Protein AF-A0A9P8MM36-F1 (afdb_monomer)

Organism: NCBI:txid111463

Foldseek 3Di:
DDDDDDDPPDDDDDDDFDAAQLVPPPCLVVDDLDAFFFDPVLVVVCVVCQVVCVPPQQKFKKKKFFRQQLQLQPDWDPDWDKDDDDPVCCVVDDPPDIDTGTTGGHNNRCSQVSSNVRVLCLCCPQLVWDADPVGNQWIWHPDDSQQTKIWGDGRRMIIIMTHPNVVVSCVVSCVVRTDIDMDTPPDVVVPD

pLDDT: mean 84.9, std 15.47, range [30.61, 98.0]

Secondary structure (DSSP, 8-state):
-------TTSPPP-----B--GGG-SGGGGS--------HHHHHHHHHHHHHHHTTS-EEEEEEEETTTGGG-SSPPSS-EEEEPPGGGGGGS-TT-EEEE-S--BT-TTHHHHHHHHHHHHHHHHS-EEE-SS-TTEEEESS-GGG-EEEEEETTEEEEEEEHHHHHHHHHHHHTT--EEEEESS-GGG--

Mean predicted aligned error: 8.12 Å

InterPro domains:
  IPR013103 Reverse transcriptase, RNA-dependent DNA polymerase [PF07727] (14-165)

Nearest PDB structures (foldseek):
  5xn1-assembly2_C  TM=6.175E-01  e=2.964E-02  Human immunodeficiency virus 1
  7k5b-assembly1_F  TM=3.418E-01  e=1.812E-01  Tetrahymena thermophila
  7kek-assembly1_F  TM=3.263E-01  e=2.044E-01  Tetrahymena thermophila
  3c6m-assembly1_A  TM=4.012E-01  e=3.702E+00  Homo sapiens

Solvent-accessible surface area (backbone atoms only — not comparable to full-atom values): 11307 Å² total; per-residue (Å²): 139,86,82,88,86,92,65,92,93,58,83,84,78,86,87,80,77,79,65,48,76,41,83,81,49,73,69,55,82,81,48,76,48,81,42,82,52,46,48,72,67,59,54,48,48,54,63,67,48,41,65,70,44,44,67,85,64,63,34,50,48,34,39,36,45,38,59,65,44,33,66,64,26,81,52,66,56,94,59,92,42,74,44,74,61,56,80,93,48,50,87,80,49,68,89,89,56,69,44,75,55,58,54,27,39,48,51,43,57,48,18,48,39,43,25,48,54,40,56,51,48,46,42,38,68,73,63,44,30,44,65,42,95,88,37,89,28,34,32,37,40,74,55,63,82,72,46,27,36,40,38,37,37,40,85,48,37,34,45,36,42,24,16,61,57,27,53,51,50,48,53,55,60,28,75,77,77,56,61,66,47,83,45,66,74,72,48,80,82,73,78,118

Structure (mmCIF, N/CA/C/O backbone):
data_AF-A0A9P8MM36-F1
#
_entry.id   AF-A0A9P8MM36-F1
#
loop_
_atom_site.group_PDB
_atom_site.id
_atom_site.type_symbol
_atom_site.label_atom_id
_atom_site.label_alt_id
_atom_site.label_comp_id
_atom_site.label_asym_id
_atom_site.label_entity_id
_atom_site.label_seq_id
_atom_site.pdbx_PDB_ins_code
_atom_site.Cartn_x
_atom_site.Cartn_y
_atom_site.Cartn_z
_atom_site.occupancy
_atom_site.B_iso_or_equiv
_atom_site.auth_seq_id
_atom_site.auth_comp_id
_atom_site.auth_asym_id
_atom_site.auth_atom_id
_atom_site.pdbx_PDB_model_num
ATOM 1 N N . MET A 1 1 ? 12.842 21.217 -10.399 1.00 33.31 1 MET A N 1
ATOM 2 C CA . MET A 1 1 ? 13.704 21.222 -9.200 1.00 33.31 1 MET A CA 1
ATOM 3 C C . MET A 1 1 ? 12.884 21.804 -8.060 1.00 33.31 1 MET A C 1
ATOM 5 O O . MET A 1 1 ? 12.741 23.014 -7.994 1.00 33.31 1 MET A O 1
ATOM 9 N N . VAL A 1 2 ? 12.246 20.958 -7.252 1.00 30.61 2 VAL A N 1
ATOM 10 C CA . VAL A 1 2 ? 11.501 21.409 -6.067 1.00 30.61 2 VAL A CA 1
ATOM 11 C C . VAL A 1 2 ? 12.409 21.154 -4.875 1.00 30.61 2 VAL A C 1
ATOM 13 O O . VAL A 1 2 ? 12.759 20.008 -4.605 1.00 30.61 2 VAL A O 1
ATOM 16 N N . ARG A 1 3 ? 12.869 22.232 -4.240 1.00 39.72 3 ARG A N 1
ATOM 17 C CA . ARG A 1 3 ? 13.530 22.175 -2.939 1.00 39.72 3 ARG A CA 1
ATOM 18 C C . ARG A 1 3 ? 12.456 22.399 -1.879 1.00 39.72 3 ARG A C 1
ATOM 20 O O . ARG A 1 3 ? 11.658 23.314 -2.029 1.00 39.72 3 ARG A O 1
ATOM 27 N N . GLU A 1 4 ? 12.534 21.579 -0.835 1.00 61.31 4 GLU A N 1
ATOM 28 C CA . GLU A 1 4 ? 11.807 21.635 0.445 1.00 61.31 4 GLU A CA 1
ATOM 29 C C . GLU A 1 4 ? 10.478 20.873 0.544 1.00 61.31 4 GLU A C 1
ATOM 31 O O . GLU A 1 4 ? 9.632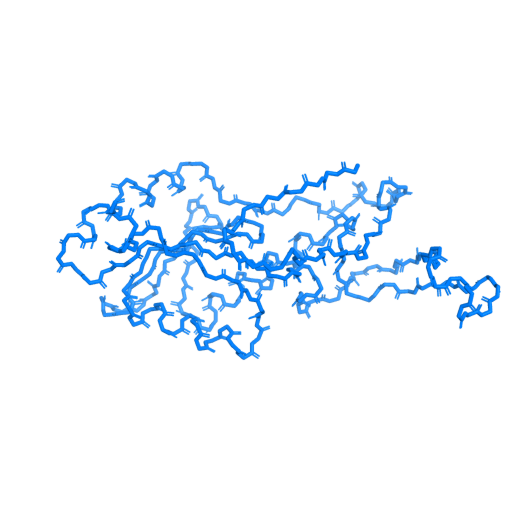 20.968 -0.338 1.00 61.31 4 GLU A O 1
ATOM 36 N N . VAL A 1 5 ? 10.307 20.141 1.665 1.00 40.69 5 VAL A N 1
ATOM 37 C C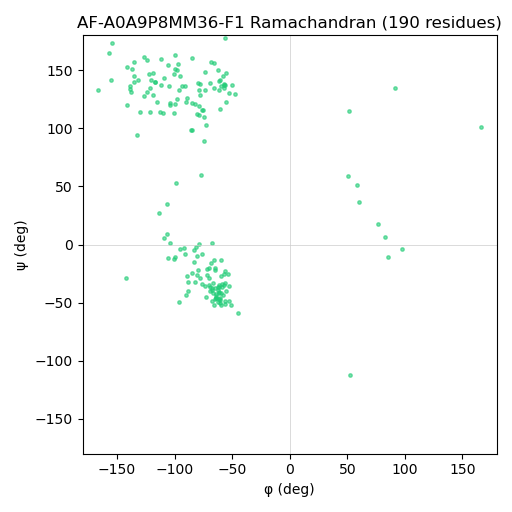A . VAL A 1 5 ? 9.259 20.381 2.687 1.00 40.69 5 VAL A CA 1
ATOM 38 C C . VAL A 1 5 ? 9.521 19.590 4.001 1.00 40.69 5 VAL A C 1
ATOM 40 O O . VAL A 1 5 ? 9.755 18.388 3.984 1.00 40.69 5 VAL A O 1
ATOM 43 N N . LYS A 1 6 ? 9.390 20.341 5.114 1.00 37.09 6 LYS A N 1
ATOM 44 C CA . LYS A 1 6 ? 9.040 20.081 6.541 1.00 37.09 6 LYS A CA 1
ATOM 45 C C . LYS A 1 6 ? 9.731 19.011 7.416 1.00 37.09 6 LYS A C 1
ATOM 47 O O . LYS A 1 6 ? 9.432 17.825 7.351 1.00 37.09 6 LYS A O 1
ATOM 52 N N . GLY A 1 7 ? 10.410 19.558 8.432 1.00 40.84 7 GLY A N 1
ATOM 53 C CA . GLY A 1 7 ? 10.718 19.014 9.761 1.00 40.84 7 GLY A CA 1
ATOM 54 C C . GLY A 1 7 ? 11.799 19.899 10.392 1.00 40.84 7 GLY A C 1
ATOM 55 O O . GLY A 1 7 ? 12.944 19.831 9.960 1.00 40.84 7 GLY A O 1
ATOM 56 N N . LYS A 1 8 ? 11.443 20.817 11.306 1.00 52.81 8 LYS A N 1
ATOM 57 C CA . LYS A 1 8 ? 12.415 21.730 11.945 1.00 52.81 8 LYS A CA 1
ATOM 58 C C . LYS A 1 8 ? 13.524 20.903 12.637 1.00 52.81 8 LYS A C 1
ATOM 60 O O . LYS A 1 8 ? 13.216 19.916 13.294 1.00 52.81 8 LYS A O 1
ATOM 65 N N . ASP A 1 9 ? 14.780 21.310 12.435 1.00 52.09 9 ASP A N 1
ATOM 66 C CA . ASP A 1 9 ? 16.033 20.835 13.066 1.00 52.09 9 ASP A CA 1
ATOM 67 C C . ASP A 1 9 ? 16.689 19.503 12.653 1.00 52.09 9 ASP A C 1
ATOM 69 O O . ASP A 1 9 ? 17.615 19.044 13.322 1.00 52.09 9 ASP A O 1
ATOM 73 N N . THR A 1 10 ? 16.363 18.915 11.500 1.00 56.06 10 THR A N 1
ATOM 74 C CA . THR A 1 10 ? 17.180 17.811 10.945 1.00 56.06 10 THR A CA 1
ATOM 75 C C . THR A 1 10 ? 17.809 18.178 9.606 1.00 56.06 10 THR A C 1
ATOM 77 O O . THR A 1 10 ? 17.195 18.846 8.774 1.00 56.06 10 THR A O 1
ATOM 80 N N . LYS A 1 11 ? 19.075 17.768 9.403 1.00 54.19 11 LYS A N 1
ATOM 81 C CA . LYS A 1 11 ? 19.771 17.901 8.112 1.00 54.19 11 LYS A CA 1
ATOM 82 C C . LYS A 1 11 ? 18.841 17.389 7.000 1.00 54.19 11 LYS A C 1
ATOM 84 O O . LYS A 1 11 ? 18.339 16.272 7.137 1.00 54.19 11 LYS A O 1
ATOM 89 N N . PRO A 1 12 ? 18.624 18.157 5.917 1.00 48.84 12 PRO A N 1
ATOM 90 C CA . PRO A 1 12 ? 17.738 17.744 4.837 1.00 48.84 12 PRO A CA 1
ATOM 91 C C . PRO A 1 12 ? 18.172 16.385 4.285 1.00 48.84 12 PRO A C 1
ATOM 93 O O . PRO A 1 12 ? 19.314 16.223 3.854 1.00 48.84 12 PRO A O 1
ATOM 96 N N . TYR A 1 13 ? 17.268 15.408 4.307 1.00 59.41 13 TYR A N 1
ATOM 97 C CA . TYR A 1 13 ? 17.489 14.120 3.663 1.00 59.41 13 TYR A CA 1
ATOM 98 C C . TYR A 1 13 ? 17.153 14.241 2.174 1.00 59.41 13 TYR A C 1
ATOM 100 O O . TYR A 1 13 ? 16.029 14.588 1.804 1.00 59.41 13 TYR A O 1
ATOM 108 N N . GLU A 1 14 ? 18.125 13.969 1.306 1.00 66.62 14 GLU A N 1
ATOM 109 C CA . GLU A 1 14 ? 17.912 13.964 -0.138 1.00 66.62 14 GLU A CA 1
ATOM 110 C C . GLU A 1 14 ? 17.129 12.707 -0.546 1.00 66.62 14 GLU A C 1
ATOM 112 O O . GLU A 1 14 ? 17.632 11.585 -0.496 1.00 66.62 14 GLU A O 1
ATOM 117 N N . LYS A 1 15 ? 15.866 12.892 -0.945 1.00 68.56 15 LYS A N 1
ATOM 118 C CA . LYS A 1 15 ? 15.011 11.810 -1.446 1.00 68.56 15 LYS A CA 1
ATOM 119 C C . LYS A 1 15 ? 15.264 11.634 -2.943 1.00 68.56 15 LYS A C 1
ATOM 121 O O . LYS A 1 15 ? 14.699 12.358 -3.758 1.00 68.56 15 LYS A O 1
ATOM 126 N N . SER A 1 16 ? 16.088 10.657 -3.307 1.00 77.69 16 SER A N 1
ATOM 127 C CA . SER A 1 16 ? 16.259 10.218 -4.695 1.00 77.69 16 SER A CA 1
ATOM 128 C C . SER A 1 16 ? 15.456 8.940 -4.959 1.00 77.69 16 SER A C 1
ATOM 130 O O . SER A 1 16 ? 15.233 8.113 -4.072 1.00 77.69 16 SER A O 1
ATOM 132 N N . ARG A 1 17 ? 14.941 8.799 -6.183 1.00 83.50 17 ARG A N 1
ATOM 133 C CA . ARG A 1 17 ? 14.210 7.611 -6.644 1.00 83.50 17 ARG A CA 1
ATOM 134 C C . ARG A 1 17 ? 14.658 7.303 -8.068 1.00 83.50 17 ARG A C 1
ATOM 136 O O . ARG A 1 17 ? 14.736 8.214 -8.887 1.00 83.50 17 ARG A O 1
ATOM 143 N N . LEU A 1 18 ? 14.901 6.028 -8.373 1.00 87.44 18 LEU A N 1
ATOM 144 C CA . LEU A 1 18 ? 15.021 5.582 -9.759 1.00 87.44 18 LEU A CA 1
ATOM 145 C C . LEU A 1 18 ? 13.612 5.521 -10.361 1.00 87.44 18 LEU A C 1
ATOM 147 O O . LEU A 1 18 ? 12.769 4.751 -9.895 1.00 87.44 18 LEU A O 1
ATOM 151 N N . VAL A 1 19 ? 13.355 6.362 -11.362 1.00 90.44 19 VAL A N 1
ATOM 152 C CA . VAL A 1 19 ? 12.051 6.483 -12.023 1.00 90.44 19 VAL A CA 1
ATOM 153 C C . VAL A 1 19 ? 12.191 6.046 -13.475 1.00 90.44 19 VAL A C 1
ATOM 155 O O . VAL A 1 19 ? 12.989 6.605 -14.225 1.00 90.44 19 VAL A O 1
ATOM 158 N N . VAL A 1 20 ? 11.406 5.052 -13.873 1.00 91.06 20 VAL A N 1
ATOM 159 C CA . VAL A 1 20 ? 11.340 4.578 -15.256 1.00 91.06 20 VAL A CA 1
ATOM 160 C C . VAL A 1 20 ? 10.495 5.549 -16.076 1.00 91.06 20 VAL A C 1
ATOM 162 O O . VAL A 1 20 ? 9.437 5.996 -15.637 1.00 91.06 20 VAL A O 1
ATOM 165 N N . GLN A 1 21 ? 10.929 5.864 -17.295 1.00 88.00 21 GLN A N 1
ATOM 166 C CA . GLN A 1 21 ? 10.196 6.746 -18.208 1.00 88.00 21 GLN A CA 1
ATOM 167 C C . GLN A 1 21 ? 9.005 6.034 -18.880 1.00 88.00 21 GLN A C 1
ATOM 169 O O . GLN A 1 21 ? 8.914 5.962 -20.103 1.00 88.00 21 GLN A O 1
ATOM 174 N N . GLY A 1 22 ? 8.041 5.537 -18.097 1.00 84.50 22 GLY A N 1
ATOM 175 C CA . GLY A 1 22 ? 6.875 4.802 -18.615 1.00 84.50 22 GLY A CA 1
ATOM 176 C C . GLY A 1 22 ? 5.890 5.638 -19.446 1.00 84.50 22 GLY A C 1
ATOM 177 O O . GLY A 1 22 ? 4.887 5.125 -19.936 1.00 84.50 22 GLY A O 1
ATOM 178 N N . HIS A 1 23 ? 6.145 6.933 -19.669 1.00 82.25 23 HIS A N 1
ATOM 179 C CA . HIS A 1 23 ? 5.381 7.690 -20.661 1.00 82.25 23 HIS A CA 1
ATOM 180 C C . HIS A 1 23 ? 5.563 7.116 -22.078 1.00 82.25 23 HIS A C 1
ATOM 182 O O . HIS A 1 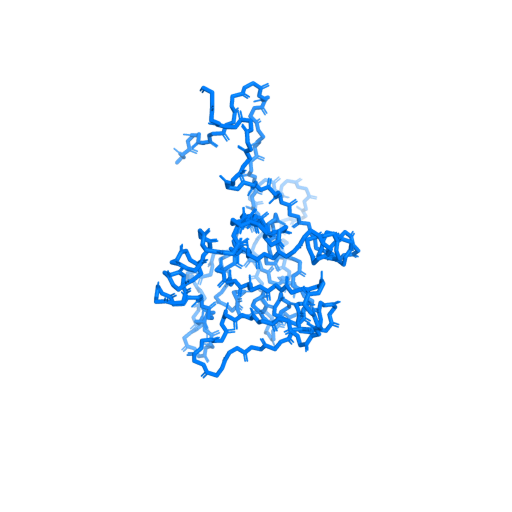23 ? 4.572 7.013 -22.797 1.00 82.25 23 HIS A O 1
ATOM 188 N N . GLY A 1 24 ? 6.778 6.688 -22.438 1.00 82.88 24 GLY A N 1
ATOM 189 C CA . GLY A 1 24 ? 7.092 6.118 -23.756 1.00 82.88 24 GLY A CA 1
ATOM 190 C C . GLY A 1 24 ? 6.675 4.657 -23.938 1.00 82.88 24 GLY A C 1
ATOM 191 O O . GLY A 1 24 ? 6.916 4.072 -24.986 1.00 82.88 24 GLY A O 1
ATOM 192 N N . ASP A 1 25 ? 6.069 4.058 -22.919 1.00 85.62 25 ASP A N 1
ATOM 193 C CA . ASP A 1 25 ? 5.581 2.692 -22.974 1.00 85.62 25 ASP A CA 1
ATOM 194 C C . ASP A 1 25 ? 4.220 2.631 -23.680 1.00 85.62 25 ASP A C 1
ATOM 196 O O . ASP A 1 25 ? 3.217 3.141 -23.173 1.00 85.62 25 ASP A O 1
ATOM 200 N N . PHE A 1 26 ? 4.197 2.022 -24.864 1.00 83.19 26 PHE A N 1
ATOM 201 C CA . PHE A 1 26 ? 2.993 1.877 -25.684 1.00 83.19 26 PHE A CA 1
ATOM 202 C C . PHE A 1 26 ? 2.067 0.757 -25.184 1.00 83.19 26 PHE A C 1
ATOM 204 O O . PHE A 1 26 ? 0.844 0.858 -25.320 1.00 83.19 26 PHE A O 1
ATOM 211 N N . GLU A 1 27 ? 2.624 -0.280 -24.551 1.00 82.69 27 GLU A N 1
ATOM 212 C CA . GLU A 1 27 ? 1.871 -1.457 -24.096 1.00 82.69 27 GLU A CA 1
ATOM 213 C C . GLU A 1 27 ? 0.979 -1.147 -22.888 1.00 82.69 27 GLU A C 1
ATOM 215 O O . GLU A 1 27 ? -0.030 -1.823 -22.673 1.00 82.69 27 GLU A O 1
ATOM 220 N N . LYS A 1 28 ? 1.274 -0.072 -22.142 1.00 81.88 28 LYS A N 1
ATOM 221 C CA . LYS A 1 28 ? 0.492 0.352 -20.966 1.00 81.88 28 LYS A CA 1
ATOM 222 C C . LYS A 1 28 ? -0.995 0.587 -21.238 1.00 81.88 28 LYS A C 1
ATOM 224 O O . LYS A 1 28 ? -1.792 0.552 -20.308 1.00 81.88 28 LYS A O 1
ATOM 229 N N . THR A 1 29 ? -1.370 0.854 -22.490 1.00 79.69 29 THR A N 1
ATOM 230 C CA . THR A 1 29 ? -2.767 1.087 -22.903 1.00 79.69 29 THR A CA 1
ATOM 231 C C . THR A 1 29 ? -3.646 -0.150 -22.730 1.00 79.69 29 THR A C 1
ATOM 233 O O . THR A 1 29 ? -4.858 -0.028 -22.587 1.00 79.69 29 THR A O 1
ATOM 236 N N . THR A 1 30 ? -3.029 -1.331 -22.696 1.00 80.38 30 THR A N 1
ATOM 237 C CA . THR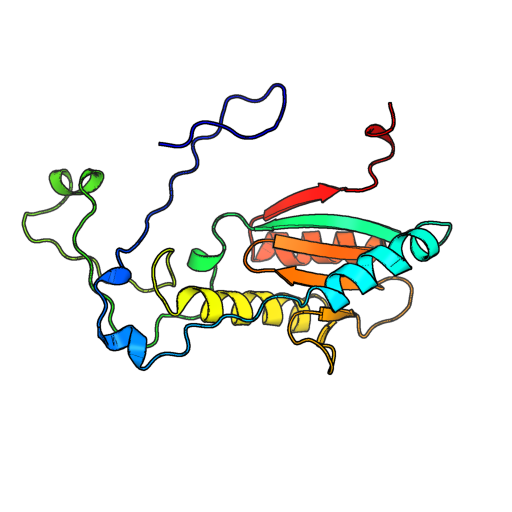 A 1 30 ? -3.703 -2.622 -22.514 1.00 80.38 30 THR A CA 1
ATOM 238 C C . THR A 1 30 ? -3.707 -3.098 -21.058 1.00 80.38 30 THR A C 1
ATOM 240 O O . THR A 1 30 ? -4.308 -4.124 -20.747 1.00 80.38 30 THR A O 1
ATOM 243 N N . LEU A 1 31 ? -3.052 -2.359 -20.153 1.00 80.94 31 LEU A N 1
ATOM 244 C CA . LEU A 1 31 ? -2.858 -2.750 -18.760 1.00 80.94 31 LEU A CA 1
ATOM 245 C C . LEU A 1 31 ? -3.857 -2.070 -17.825 1.00 80.94 31 LEU A C 1
ATOM 247 O O . LEU A 1 31 ? -4.266 -0.923 -18.021 1.00 80.94 31 LEU A O 1
ATOM 251 N N . LEU A 1 32 ? -4.167 -2.752 -16.722 1.00 78.94 32 LEU A N 1
ATOM 252 C CA . LEU A 1 32 ? -4.805 -2.114 -15.580 1.00 78.94 32 LEU A CA 1
ATOM 253 C C . LEU A 1 32 ? -3.777 -1.219 -14.874 1.00 78.94 32 LEU A C 1
ATOM 255 O O . LEU A 1 32 ? -2.906 -1.696 -14.152 1.00 78.94 32 LEU A O 1
ATOM 259 N N . THR A 1 33 ? -3.886 0.086 -15.095 1.00 82.44 33 THR A N 1
ATOM 260 C CA . THR A 1 33 ? -2.994 1.105 -14.509 1.00 82.44 33 THR A CA 1
ATOM 261 C C . THR A 1 33 ? -3.609 1.808 -13.300 1.00 82.44 33 THR A C 1
ATOM 263 O O . THR A 1 33 ? -2.927 2.513 -12.559 1.00 82.44 33 THR A O 1
ATOM 266 N N . GLN A 1 34 ? -4.911 1.616 -13.090 1.00 83.81 34 GLN A N 1
ATOM 267 C CA . GLN A 1 34 ? -5.664 2.267 -12.027 1.00 83.81 34 GLN A CA 1
ATOM 268 C C . GLN A 1 34 ? -5.527 1.460 -10.737 1.00 83.81 34 GLN A C 1
ATOM 270 O O . GLN A 1 34 ? -6.214 0.459 -10.533 1.00 83.81 34 GLN A O 1
ATOM 275 N N . SER A 1 35 ? -4.617 1.897 -9.870 1.00 90.69 35 SER A N 1
ATOM 276 C CA . SER A 1 35 ? -4.562 1.418 -8.492 1.00 90.69 35 SER A CA 1
ATOM 277 C C . SER A 1 35 ? -5.718 2.019 -7.696 1.00 90.69 35 SER A C 1
ATOM 279 O O . SER A 1 35 ? -5.893 3.239 -7.742 1.00 90.69 35 SER A O 1
ATOM 281 N N . PRO A 1 36 ? -6.465 1.217 -6.922 1.00 93.12 36 PRO A N 1
ATOM 282 C CA . PRO A 1 36 ? -7.449 1.750 -5.997 1.00 93.12 36 PRO A CA 1
ATOM 283 C C . PRO A 1 36 ? -6.816 2.715 -4.988 1.00 93.12 36 PRO A C 1
ATOM 285 O O . PRO A 1 36 ? -5.683 2.522 -4.534 1.00 93.12 36 PRO A O 1
ATOM 288 N N . THR A 1 37 ? -7.578 3.743 -4.633 1.00 94.19 37 THR A N 1
ATOM 289 C CA . THR A 1 37 ? -7.284 4.684 -3.549 1.00 94.19 37 THR A CA 1
ATOM 290 C C . THR A 1 37 ? -8.554 4.893 -2.749 1.00 94.19 37 THR A C 1
ATOM 292 O O . THR A 1 37 ? -9.634 4.943 -3.344 1.00 94.19 37 THR A O 1
ATOM 295 N N . ILE A 1 38 ? -8.429 5.068 -1.434 1.00 96.62 38 ILE A N 1
ATOM 296 C CA . ILE A 1 38 ? -9.574 5.354 -0.569 1.00 96.62 38 ILE A CA 1
ATOM 297 C C . ILE A 1 38 ? -10.421 6.512 -1.112 1.00 96.62 38 ILE A C 1
ATOM 299 O O . ILE A 1 38 ? -9.919 7.542 -1.572 1.00 96.62 38 ILE A O 1
ATOM 303 N N . GLN A 1 39 ? -11.736 6.339 -1.055 1.00 96.31 39 GLN A N 1
ATOM 304 C CA . GLN A 1 39 ? -12.683 7.361 -1.457 1.00 96.31 39 GLN A CA 1
ATOM 305 C C . GLN A 1 39 ? -12.744 8.480 -0.416 1.00 96.31 39 GLN A C 1
ATOM 307 O O . GLN A 1 39 ? -12.666 8.262 0.794 1.00 96.31 39 GLN A O 1
ATOM 312 N N . ARG A 1 40 ? -13.000 9.707 -0.881 1.00 96.19 40 ARG A N 1
ATOM 313 C CA . ARG A 1 40 ? -13.133 10.881 0.000 1.00 96.19 40 ARG A CA 1
ATOM 314 C C . ARG A 1 40 ? -14.197 10.699 1.083 1.00 96.19 40 ARG A C 1
ATOM 316 O O . ARG A 1 40 ? -14.054 11.244 2.170 1.00 96.19 40 ARG A O 1
ATOM 323 N N . VAL A 1 41 ? -15.273 9.969 0.792 1.00 97.00 41 VAL A N 1
ATOM 324 C CA . VAL A 1 41 ? -16.335 9.701 1.771 1.00 97.00 41 VAL A CA 1
ATOM 325 C C . VAL A 1 41 ? -15.853 8.773 2.891 1.00 97.00 41 VAL A C 1
ATOM 327 O O . VAL A 1 41 ? -16.124 9.060 4.050 1.00 97.00 41 VAL A O 1
ATOM 330 N N . SER A 1 42 ? -15.056 7.750 2.576 1.00 97.19 42 SER A N 1
ATOM 331 C CA . SER A 1 42 ? -14.447 6.847 3.559 1.00 97.19 42 SER A CA 1
ATOM 332 C C . SER A 1 42 ? -13.407 7.569 4.417 1.00 97.19 42 SER A C 1
ATOM 334 O O . SER A 1 42 ? -13.375 7.391 5.630 1.00 97.19 42 SER A O 1
ATOM 336 N N . GLN A 1 43 ? -12.607 8.460 3.819 1.00 96.25 43 GLN A N 1
ATOM 337 C CA . GLN A 1 43 ? -11.693 9.324 4.580 1.00 96.25 43 GLN A CA 1
ATOM 338 C C . GLN A 1 43 ? -12.456 10.221 5.558 1.00 96.25 43 GLN A C 1
ATOM 340 O O . GLN A 1 43 ? -12.115 10.304 6.735 1.00 96.25 43 GLN A O 1
ATOM 345 N N . ARG A 1 44 ? -13.520 10.878 5.077 1.00 96.75 44 ARG A N 1
ATOM 346 C CA . ARG A 1 44 ? -14.380 11.728 5.911 1.00 96.75 44 ARG A CA 1
ATOM 347 C C . ARG A 1 44 ? -15.067 10.934 7.010 1.00 96.75 44 ARG A C 1
ATOM 349 O O . ARG A 1 44 ? -15.210 11.467 8.100 1.00 96.75 44 ARG A O 1
ATOM 356 N N . LEU A 1 45 ? -15.462 9.691 6.743 1.00 96.06 45 LEU A N 1
ATOM 357 C CA . LEU A 1 45 ? -16.037 8.804 7.746 1.00 96.06 45 LEU A CA 1
ATOM 358 C C . LEU A 1 45 ? -15.054 8.579 8.897 1.00 96.06 45 LEU A C 1
ATOM 360 O O . LEU A 1 45 ? -15.431 8.828 10.037 1.00 96.06 45 LEU A O 1
ATOM 364 N N . ILE A 1 46 ? -13.804 8.189 8.604 1.00 95.69 46 ILE A N 1
ATOM 365 C CA . ILE A 1 46 ? -12.761 7.987 9.629 1.00 95.69 46 ILE A CA 1
ATOM 366 C C . ILE A 1 46 ? -12.581 9.262 10.462 1.00 95.69 46 ILE A C 1
ATOM 368 O O . ILE A 1 46 ? -12.619 9.211 11.688 1.00 95.69 46 ILE A O 1
ATOM 372 N N . LEU A 1 47 ? -12.448 10.415 9.803 1.00 95.19 47 LEU A N 1
ATOM 373 C CA . LEU A 1 47 ? -12.261 11.699 10.485 1.00 95.19 47 LEU A CA 1
ATOM 374 C C . LEU A 1 47 ? -13.486 12.133 11.303 1.00 95.19 47 LEU A C 1
ATOM 376 O O . LEU A 1 47 ? -13.327 12.767 12.340 1.00 95.19 47 LEU A O 1
ATOM 380 N N . ALA A 1 48 ? -14.701 11.805 10.861 1.00 95.25 48 ALA A N 1
ATOM 381 C CA . ALA A 1 48 ? -15.931 12.169 11.558 1.00 95.25 48 ALA A CA 1
ATOM 382 C C . ALA A 1 48 ? -16.154 11.337 12.828 1.00 95.25 48 ALA A C 1
ATOM 384 O O . ALA A 1 48 ? -16.657 11.865 13.817 1.00 95.25 48 ALA A O 1
ATOM 385 N N . ILE A 1 49 ? -15.784 10.051 12.814 1.00 92.31 49 ILE A N 1
ATOM 386 C CA . ILE A 1 49 ? -15.932 9.165 13.980 1.00 92.31 49 ILE A CA 1
ATOM 387 C C . ILE A 1 49 ? -14.753 9.263 14.950 1.00 92.31 49 ILE A C 1
ATOM 389 O O . ILE A 1 49 ? -14.933 8.975 16.133 1.00 92.31 49 ILE A O 1
ATOM 393 N N . ALA A 1 50 ? -13.570 9.679 14.476 1.00 92.94 50 ALA A N 1
ATOM 394 C CA . ALA A 1 50 ? -12.356 9.740 15.285 1.00 92.94 50 ALA A CA 1
ATOM 395 C C . ALA A 1 50 ? -12.566 10.485 16.617 1.00 92.94 50 ALA A C 1
ATOM 397 O O . ALA A 1 50 ? -12.341 9.858 17.646 1.00 92.94 50 ALA A O 1
ATOM 398 N N . PRO A 1 51 ? -13.108 11.720 16.677 1.00 90.94 51 PRO A N 1
ATOM 399 C CA . PRO A 1 51 ? -13.281 12.432 17.947 1.00 90.94 51 PRO A CA 1
ATOM 400 C C . PRO A 1 51 ? -14.077 11.658 19.005 1.00 90.94 51 PRO A C 1
ATOM 402 O O . PRO A 1 51 ? -13.712 11.670 20.178 1.00 90.94 51 PRO A O 1
ATOM 405 N N . GLY A 1 52 ? -15.140 10.957 18.595 1.00 88.69 52 GLY A N 1
ATOM 406 C CA . GLY A 1 52 ? -15.967 10.164 19.508 1.00 88.69 52 GLY A CA 1
ATOM 407 C C . GLY A 1 52 ? -15.274 8.896 20.008 1.00 88.69 52 GLY A C 1
ATOM 408 O O . GLY A 1 52 ? -15.582 8.422 21.095 1.00 88.69 52 GLY A O 1
ATOM 409 N N . LEU A 1 53 ? -14.330 8.359 19.234 1.00 86.50 53 LEU A N 1
ATOM 410 C CA . LEU A 1 53 ? -13.552 7.174 19.593 1.00 86.50 53 LEU A CA 1
ATOM 411 C C . LEU A 1 53 ? -12.270 7.518 20.367 1.00 86.50 53 LEU A C 1
ATOM 413 O O . LEU A 1 53 ? -11.815 6.723 21.181 1.00 86.50 53 LEU A O 1
ATOM 417 N N . LEU A 1 54 ? -11.706 8.707 20.166 1.00 86.12 54 LEU A N 1
ATOM 418 C CA . LEU A 1 54 ? -10.552 9.196 20.925 1.00 86.12 54 LEU A CA 1
ATOM 419 C C . LEU A 1 54 ? -10.926 9.507 22.386 1.00 86.12 54 LEU A C 1
ATOM 421 O O . LEU A 1 54 ? -10.139 9.263 23.301 1.00 86.12 54 LEU A O 1
ATOM 425 N N . GLN A 1 55 ? -12.137 10.023 22.628 1.00 75.44 55 GLN A N 1
ATOM 426 C CA . GLN A 1 55 ? -12.609 10.373 23.970 1.00 75.44 55 GLN A CA 1
ATOM 427 C C . GLN A 1 55 ? -12.966 9.123 24.793 1.00 75.44 55 GLN A C 1
ATOM 429 O O . GLN A 1 55 ? -14.111 8.687 24.825 1.00 75.44 55 GLN A O 1
ATOM 434 N N . GLY A 1 56 ? -11.979 8.568 25.501 1.00 68.00 56 GLY A N 1
ATOM 435 C CA . GLY A 1 56 ? -12.188 7.557 26.546 1.00 68.00 56 GLY A CA 1
ATOM 436 C C . GLY A 1 56 ? -11.993 6.095 26.132 1.00 68.00 56 GLY A C 1
ATOM 437 O O . GLY A 1 56 ? -12.022 5.238 27.013 1.00 68.00 56 GLY A O 1
ATOM 438 N N . ASN A 1 57 ? -11.722 5.799 24.852 1.00 69.44 57 ASN A N 1
ATOM 439 C CA . ASN A 1 57 ? -11.585 4.411 24.373 1.00 69.44 57 ASN A CA 1
ATOM 440 C C . ASN A 1 57 ? -10.136 3.981 24.075 1.00 69.44 57 ASN A C 1
ATOM 442 O O . ASN A 1 57 ? -9.934 2.914 23.500 1.00 69.44 57 ASN A O 1
ATOM 446 N N . GLY A 1 58 ? -9.126 4.785 24.438 1.00 80.12 58 GLY A N 1
ATOM 447 C CA . GLY A 1 58 ? -7.711 4.425 24.234 1.00 80.12 58 GLY A CA 1
ATOM 448 C C . GLY A 1 58 ? -7.349 4.203 22.760 1.00 80.12 58 GLY A C 1
ATOM 449 O O . GLY A 1 58 ? -6.608 3.277 22.428 1.00 80.12 58 GLY A O 1
ATOM 450 N N . MET A 1 59 ? -7.947 5.002 21.871 1.00 89.69 59 MET A N 1
ATOM 451 C CA . MET A 1 59 ? -7.681 4.969 20.437 1.00 89.69 59 MET A CA 1
ATOM 452 C C . MET A 1 59 ? -6.846 6.173 20.016 1.00 89.69 59 MET A C 1
ATOM 454 O O . MET A 1 59 ? -6.902 7.226 20.649 1.00 89.69 59 MET A O 1
ATOM 458 N N . THR A 1 60 ? -6.110 6.024 18.920 1.00 91.56 60 THR A N 1
ATOM 459 C CA . THR A 1 60 ? -5.251 7.056 18.341 1.00 91.56 60 THR A CA 1
ATOM 460 C C . THR A 1 60 ? -5.487 7.177 16.838 1.00 91.56 60 THR A C 1
ATOM 462 O O . THR A 1 60 ? -5.707 6.182 16.139 1.00 91.56 60 THR A O 1
ATOM 465 N N . LEU A 1 61 ? -5.463 8.417 16.340 1.00 94.00 61 LEU A N 1
ATOM 466 C CA . LEU A 1 61 ? -5.475 8.726 14.914 1.00 94.00 61 LEU A CA 1
ATOM 467 C C . LEU A 1 61 ? -4.043 8.993 14.446 1.00 94.00 61 LEU A C 1
ATOM 469 O O . LEU A 1 61 ? -3.342 9.859 14.977 1.00 94.00 61 LEU A O 1
ATOM 473 N N . SER A 1 62 ? -3.605 8.268 13.423 1.00 92.62 62 SER A N 1
ATOM 474 C CA . SER A 1 62 ? -2.242 8.373 12.919 1.00 92.62 62 SER A CA 1
ATOM 475 C C . SER A 1 62 ? -2.165 8.291 11.398 1.00 92.62 62 SER A C 1
ATOM 477 O O . SER A 1 62 ? -3.021 7.710 10.727 1.00 92.62 62 SER A O 1
ATOM 479 N N . LEU A 1 63 ? -1.124 8.919 10.853 1.00 93.19 63 LEU A N 1
ATOM 480 C CA . LEU A 1 63 ? -0.734 8.819 9.454 1.00 93.19 63 LEU A CA 1
ATOM 481 C C . LEU A 1 63 ? 0.555 8.013 9.336 1.00 93.19 63 LEU A C 1
ATOM 483 O O . LEU A 1 63 ? 1.472 8.131 10.157 1.00 93.19 63 LEU A O 1
ATOM 487 N N . ARG A 1 64 ? 0.638 7.220 8.273 1.00 89.25 64 ARG A N 1
ATOM 488 C CA . ARG A 1 64 ? 1.850 6.507 7.865 1.00 89.25 64 ARG A CA 1
ATOM 489 C C . ARG A 1 64 ? 2.223 6.923 6.449 1.00 89.25 64 ARG A C 1
ATOM 491 O O . ARG A 1 64 ? 1.347 6.937 5.594 1.00 89.25 64 ARG A O 1
ATOM 498 N N . ASP A 1 65 ? 3.504 7.207 6.225 1.00 89.44 65 ASP A N 1
ATOM 499 C CA . ASP A 1 65 ? 4.114 7.413 4.899 1.00 89.44 65 ASP A CA 1
ATOM 500 C C . ASP A 1 65 ? 5.084 6.253 4.627 1.00 89.44 65 ASP A C 1
ATOM 502 O O . ASP A 1 65 ? 6.087 6.078 5.328 1.00 89.44 65 ASP A O 1
ATOM 506 N N . ILE A 1 66 ? 4.774 5.419 3.637 1.00 89.31 66 ILE A N 1
ATOM 507 C CA . ILE A 1 66 ? 5.576 4.258 3.256 1.00 89.31 66 ILE A CA 1
ATOM 508 C C . ILE A 1 66 ? 6.777 4.695 2.408 1.00 89.31 66 ILE A C 1
ATOM 510 O O . ILE A 1 66 ? 6.680 5.173 1.271 1.00 89.31 66 ILE A O 1
ATOM 514 N N . THR A 1 67 ? 7.977 4.421 2.910 1.00 86.62 67 THR A N 1
ATOM 515 C CA . THR A 1 67 ? 9.230 4.762 2.237 1.00 86.62 67 THR A CA 1
ATOM 516 C C . THR A 1 67 ? 9.507 3.805 1.085 1.00 86.62 67 THR A C 1
ATOM 518 O O . THR A 1 67 ? 9.764 2.630 1.277 1.00 86.62 67 THR A O 1
ATOM 521 N N . GLN A 1 68 ? 9.533 4.308 -0.150 1.00 85.62 68 GLN A N 1
ATOM 522 C CA . GLN A 1 68 ? 9.781 3.475 -1.339 1.00 85.62 68 GLN A CA 1
ATOM 523 C C . GLN A 1 68 ? 8.754 2.332 -1.495 1.00 85.62 68 GLN A C 1
ATOM 525 O O . GLN A 1 68 ? 9.130 1.183 -1.698 1.00 85.62 68 GLN A O 1
ATOM 530 N N . ALA A 1 69 ? 7.459 2.656 -1.441 1.00 90.62 69 ALA A N 1
ATOM 531 C CA . ALA A 1 69 ? 6.358 1.701 -1.601 1.00 90.62 69 ALA A CA 1
ATOM 532 C C . ALA A 1 69 ? 6.535 0.709 -2.775 1.00 90.62 69 ALA A C 1
ATOM 534 O O . ALA A 1 69 ? 6.606 -0.498 -2.570 1.00 90.62 69 ALA A O 1
ATOM 535 N N . TYR A 1 70 ? 6.680 1.191 -4.016 1.00 93.19 70 TYR A N 1
ATOM 536 C CA . TYR A 1 70 ? 6.647 0.296 -5.185 1.00 93.19 70 TYR A CA 1
ATOM 537 C C . TYR A 1 70 ? 7.756 -0.776 -5.213 1.00 93.19 70 TYR A C 1
ATOM 539 O O . TYR A 1 70 ? 7.403 -1.945 -5.389 1.00 93.19 70 TYR A O 1
ATOM 547 N N . PRO A 1 71 ? 9.045 -0.458 -4.954 1.00 91.88 71 PRO A N 1
ATOM 548 C CA . PRO A 1 71 ? 10.098 -1.476 -4.842 1.00 91.88 71 PRO A CA 1
ATOM 549 C C . PRO A 1 71 ? 9.850 -2.565 -3.787 1.00 91.88 71 PRO A C 1
ATOM 551 O O . PRO A 1 71 ? 10.385 -3.670 -3.910 1.00 91.88 71 PRO A O 1
ATOM 554 N N . GLN A 1 72 ? 9.052 -2.268 -2.757 1.00 92.12 72 GLN A N 1
ATOM 555 C CA . GLN A 1 72 ? 8.692 -3.213 -1.697 1.00 92.12 72 GLN A CA 1
ATOM 556 C C . GLN A 1 72 ? 7.549 -4.161 -2.087 1.00 92.12 72 GLN A C 1
ATOM 558 O O . GLN A 1 72 ? 7.209 -5.059 -1.318 1.00 92.12 72 GLN A O 1
ATOM 563 N N . SER A 1 73 ? 6.973 -4.013 -3.285 1.00 93.75 73 SER A N 1
ATOM 564 C CA . SER A 1 73 ? 5.959 -4.942 -3.789 1.00 93.75 73 SER A CA 1
ATOM 565 C C . SER A 1 73 ? 6.493 -6.381 -3.807 1.00 93.75 73 SER A C 1
ATOM 567 O O . SER A 1 73 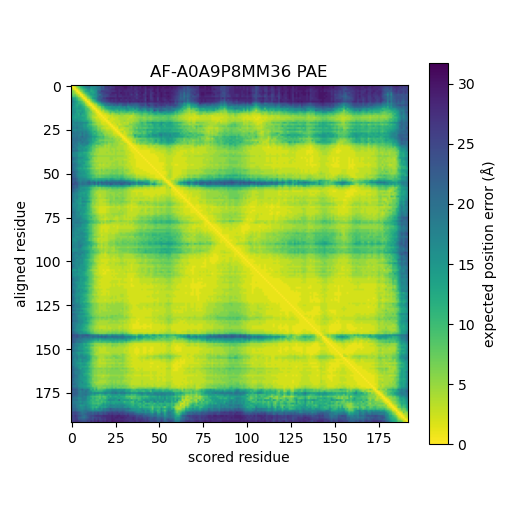? 7.628 -6.639 -4.222 1.00 93.75 73 SER A O 1
ATOM 569 N N . GLN A 1 74 ? 5.660 -7.328 -3.372 1.00 92.50 74 GLN A N 1
ATOM 570 C CA . GLN A 1 74 ? 6.014 -8.754 -3.307 1.00 92.50 74 GLN A CA 1
ATOM 571 C C . GLN A 1 74 ? 5.835 -9.478 -4.647 1.00 92.50 74 GLN A C 1
ATOM 573 O O . GLN A 1 74 ? 6.328 -10.586 -4.831 1.00 92.50 74 GLN A O 1
ATOM 578 N N . THR A 1 75 ? 5.125 -8.860 -5.585 1.00 91.50 75 THR A N 1
ATOM 579 C CA . THR A 1 75 ? 4.887 -9.386 -6.931 1.00 91.50 75 THR A CA 1
ATOM 580 C C . THR A 1 75 ? 5.898 -8.838 -7.931 1.00 91.50 75 THR A C 1
ATOM 582 O O . THR A 1 75 ? 6.252 -7.660 -7.866 1.00 91.50 75 THR A O 1
ATOM 585 N N . GLU A 1 76 ? 6.278 -9.660 -8.902 1.00 91.75 76 GLU A N 1
ATOM 586 C CA . GLU A 1 76 ? 7.067 -9.238 -10.062 1.00 91.75 76 GLU A CA 1
ATOM 587 C C . GLU A 1 76 ? 6.182 -8.669 -11.175 1.00 91.75 76 GLU A C 1
ATOM 589 O O . GLU A 1 76 ? 4.972 -8.907 -11.217 1.00 91.75 76 GLU A O 1
ATOM 594 N N . LEU A 1 77 ? 6.804 -7.907 -12.075 1.00 91.06 77 LEU A N 1
ATOM 595 C CA . LEU A 1 77 ? 6.148 -7.374 -13.265 1.00 91.06 77 LEU A CA 1
ATOM 596 C C . LEU A 1 77 ? 5.753 -8.515 -14.211 1.00 91.06 77 LEU A C 1
ATOM 598 O O . LEU A 1 77 ? 6.554 -9.401 -14.500 1.00 91.06 77 LEU A O 1
ATOM 602 N N . PHE A 1 78 ? 4.528 -8.470 -14.739 1.00 86.06 78 PHE A N 1
ATOM 603 C CA . PHE A 1 78 ? 4.016 -9.515 -15.638 1.00 86.06 78 PHE A CA 1
ATOM 604 C C . PHE A 1 78 ? 4.686 -9.535 -17.016 1.00 86.06 78 PHE A C 1
ATOM 606 O O . PHE A 1 78 ? 4.629 -10.540 -17.721 1.00 86.06 78 PHE A O 1
ATOM 613 N N . ARG A 1 79 ? 5.310 -8.426 -17.410 1.00 89.44 79 ARG A N 1
ATOM 614 C CA . ARG A 1 79 ? 5.944 -8.243 -18.715 1.00 89.44 79 ARG A CA 1
ATOM 615 C C . ARG A 1 79 ? 7.404 -7.856 -18.560 1.00 89.44 79 ARG A C 1
ATOM 617 O O . ARG A 1 79 ? 7.835 -7.346 -17.526 1.00 89.44 79 ARG A O 1
ATOM 624 N N . THR A 1 80 ? 8.167 -8.082 -19.620 1.00 91.94 80 THR A N 1
ATOM 625 C CA . THR A 1 80 ? 9.577 -7.699 -19.645 1.00 91.94 80 THR A CA 1
ATOM 626 C C . THR A 1 80 ? 9.695 -6.206 -19.908 1.00 91.94 80 THR A C 1
ATOM 628 O O . THR A 1 80 ? 9.418 -5.748 -21.010 1.00 91.94 80 THR A O 1
ATOM 631 N N . ILE A 1 81 ? 10.147 -5.455 -18.905 1.00 91.69 81 ILE A N 1
ATOM 632 C CA . ILE A 1 81 ? 10.435 -4.026 -19.036 1.00 91.69 81 ILE A CA 1
ATOM 633 C C . ILE A 1 81 ? 11.946 -3.835 -19.103 1.00 91.69 81 ILE A C 1
ATOM 635 O O . ILE A 1 81 ? 12.680 -4.230 -18.192 1.00 91.69 81 ILE A O 1
ATOM 639 N N . LEU A 1 82 ? 12.403 -3.222 -20.193 1.00 93.12 82 LEU A N 1
ATOM 640 C CA . LEU A 1 82 ? 13.801 -2.882 -20.431 1.00 93.12 82 LEU A CA 1
ATOM 641 C C . LEU A 1 82 ? 13.969 -1.363 -20.400 1.00 93.12 82 LEU A C 1
ATOM 643 O O . LEU A 1 82 ? 13.153 -0.631 -20.952 1.00 93.12 82 LEU A O 1
ATOM 647 N N . THR A 1 83 ? 15.033 -0.887 -19.761 1.00 92.31 83 THR A N 1
ATOM 648 C CA . THR A 1 83 ? 15.369 0.539 -19.696 1.00 92.31 83 THR A CA 1
ATOM 649 C C . THR A 1 83 ? 16.858 0.749 -19.916 1.00 92.31 83 THR A C 1
ATOM 651 O O . THR A 1 83 ? 17.682 -0.099 -19.572 1.00 92.31 83 THR A O 1
ATOM 654 N N . TYR A 1 84 ? 17.217 1.907 -20.460 1.00 91.81 84 TYR A N 1
ATOM 655 C CA . TYR A 1 84 ? 18.607 2.343 -20.498 1.00 91.81 84 TYR A CA 1
ATOM 656 C C . TYR A 1 84 ? 19.122 2.664 -19.093 1.00 91.81 84 TYR A C 1
ATOM 658 O O . TYR A 1 84 ? 18.343 2.960 -18.179 1.00 91.81 84 TYR A O 1
ATOM 666 N N . LEU A 1 85 ? 20.447 2.613 -18.935 1.00 91.62 85 LEU A N 1
ATOM 667 C CA . LEU A 1 85 ? 21.107 3.078 -17.721 1.00 91.62 85 LEU A CA 1
ATOM 668 C C . LEU A 1 85 ? 20.819 4.568 -17.485 1.00 91.62 85 LEU A C 1
ATOM 670 O O . LEU A 1 85 ? 20.947 5.365 -18.422 1.00 91.62 85 LEU A O 1
ATOM 674 N N . PRO A 1 86 ? 20.507 4.963 -16.239 1.00 89.81 86 PRO A N 1
ATOM 675 C CA . PRO A 1 86 ? 20.479 6.370 -15.876 1.00 89.81 86 PRO A CA 1
ATOM 676 C C . PRO A 1 86 ? 21.882 6.971 -16.054 1.00 89.81 86 PRO A C 1
ATOM 678 O O . PRO A 1 86 ? 22.891 6.267 -15.925 1.00 89.81 86 PRO A O 1
ATOM 681 N N . THR A 1 87 ? 21.948 8.262 -16.376 1.00 88.56 87 THR A N 1
ATOM 682 C CA . THR A 1 87 ? 23.190 8.972 -16.731 1.00 88.56 87 THR A CA 1
ATOM 683 C C . THR A 1 87 ? 24.285 8.789 -15.677 1.00 88.56 87 THR A C 1
ATOM 685 O O . THR A 1 87 ? 25.453 8.604 -16.007 1.00 88.56 87 THR A O 1
ATOM 688 N N . GLU A 1 88 ? 23.897 8.733 -14.405 1.00 89.69 88 GLU A N 1
ATOM 689 C CA . GLU A 1 88 ? 24.766 8.557 -13.241 1.00 89.69 88 GLU A CA 1
ATOM 690 C C . GLU A 1 88 ? 25.473 7.189 -13.199 1.00 89.69 88 GLU A C 1
ATOM 692 O O . GLU A 1 88 ? 26.479 7.030 -12.504 1.00 89.69 88 GLU A O 1
ATOM 697 N N . LEU A 1 89 ? 24.961 6.187 -13.924 1.00 89.38 89 LEU A N 1
ATOM 698 C CA . LEU A 1 89 ? 25.524 4.835 -13.982 1.00 89.38 89 LEU A CA 1
ATOM 699 C C . LEU A 1 89 ? 26.250 4.527 -15.295 1.00 89.38 89 LEU A C 1
ATOM 701 O O . LEU A 1 89 ? 26.969 3.533 -15.349 1.00 89.38 89 LEU A O 1
ATOM 705 N N . GLN A 1 90 ? 26.125 5.359 -16.332 1.00 88.88 90 GLN A N 1
ATOM 706 C CA . GLN A 1 90 ? 26.707 5.072 -17.652 1.00 88.88 90 GLN A CA 1
ATOM 707 C C . GLN A 1 90 ? 28.231 4.875 -17.611 1.00 88.88 90 GLN A C 1
ATOM 709 O O . GLN A 1 90 ? 28.749 4.021 -18.319 1.00 88.88 90 GLN A O 1
ATOM 714 N N . GLY A 1 91 ? 28.948 5.591 -16.736 1.00 91.69 91 GLY A N 1
ATOM 715 C CA . GLY A 1 91 ? 30.401 5.438 -16.570 1.00 91.69 91 GLY A CA 1
ATOM 716 C C . GLY A 1 91 ? 30.847 4.190 -15.793 1.00 91.69 91 GLY A C 1
ATOM 717 O O . GLY A 1 91 ? 32.042 3.925 -15.712 1.00 91.69 91 GLY A O 1
ATOM 718 N N . LYS A 1 92 ? 29.916 3.435 -15.194 1.00 94.25 92 LYS A N 1
ATOM 719 C CA . LYS A 1 92 ? 30.216 2.248 -14.368 1.00 94.25 92 LYS A CA 1
ATOM 720 C C . LYS A 1 92 ? 30.046 0.925 -15.113 1.00 94.25 92 LYS A C 1
ATOM 722 O O . LYS A 1 92 ? 30.436 -0.114 -14.588 1.00 94.25 92 LYS A O 1
ATOM 727 N N . TYR A 1 93 ? 29.455 0.954 -16.303 1.00 94.50 93 TYR A N 1
ATOM 728 C CA . TYR A 1 93 ? 29.102 -0.236 -17.069 1.00 94.50 93 TYR A CA 1
ATOM 729 C C . TYR A 1 93 ? 29.497 -0.070 -18.541 1.00 94.50 93 TYR A C 1
ATOM 731 O O . TYR A 1 93 ? 29.619 1.059 -19.015 1.00 94.50 93 TYR A O 1
ATOM 739 N N . PRO A 1 94 ? 29.685 -1.173 -19.289 1.00 95.19 94 PRO A N 1
ATOM 740 C CA . PRO A 1 94 ? 29.976 -1.105 -20.715 1.00 95.19 94 PRO A CA 1
ATOM 741 C C . PRO A 1 94 ? 28.921 -0.319 -21.500 1.00 95.19 94 PRO A C 1
ATOM 743 O O . PRO A 1 94 ? 27.723 -0.357 -21.191 1.00 95.19 94 PRO A O 1
ATOM 746 N N . HIS A 1 95 ? 29.366 0.352 -22.561 1.00 92.75 95 HIS A N 1
ATOM 747 C CA . HIS A 1 95 ? 28.476 1.070 -23.465 1.00 92.75 95 HIS A CA 1
ATOM 748 C C . HIS A 1 95 ? 27.418 0.128 -24.062 1.00 92.75 95 HIS A C 1
ATOM 750 O O . HIS A 1 95 ? 27.725 -0.994 -24.460 1.00 92.75 95 HIS A O 1
ATOM 756 N N . GLY A 1 96 ? 26.168 0.593 -24.131 1.00 90.88 96 GLY A N 1
ATOM 757 C CA . GLY A 1 96 ? 25.038 -0.203 -24.622 1.00 90.88 96 GLY A CA 1
ATOM 758 C C . GLY A 1 96 ? 24.405 -1.140 -23.587 1.00 90.88 96 GLY A C 1
ATOM 759 O O . GLY A 1 96 ? 23.518 -1.910 -23.941 1.00 90.88 96 GLY A O 1
ATOM 760 N N . THR A 1 97 ? 24.813 -1.077 -22.315 1.00 94.69 97 THR A N 1
ATOM 761 C CA . THR A 1 97 ? 24.157 -1.835 -21.239 1.00 94.69 97 THR A CA 1
ATOM 762 C C . THR A 1 97 ? 22.687 -1.424 -21.082 1.00 94.69 97 THR A C 1
ATOM 764 O O . THR A 1 97 ? 22.356 -0.239 -21.003 1.00 94.69 97 THR A O 1
ATOM 767 N N . ILE A 1 98 ? 21.812 -2.426 -20.983 1.00 93.81 98 ILE A N 1
ATOM 768 C CA . ILE A 1 98 ? 20.370 -2.287 -20.755 1.00 93.81 98 ILE A CA 1
ATOM 769 C C . ILE A 1 98 ? 20.028 -2.955 -19.420 1.00 93.81 98 ILE A C 1
ATOM 771 O O . ILE A 1 98 ? 20.547 -4.025 -19.101 1.00 93.81 98 ILE A O 1
ATOM 775 N N . ILE A 1 99 ? 19.143 -2.336 -18.640 1.00 93.25 99 ILE A N 1
ATOM 776 C CA . ILE A 1 99 ? 18.614 -2.901 -17.399 1.00 93.25 99 ILE A CA 1
ATOM 777 C C . ILE A 1 99 ? 17.272 -3.572 -17.687 1.00 93.25 99 ILE A C 1
ATOM 779 O O . ILE A 1 99 ? 16.380 -2.961 -18.276 1.00 93.25 99 ILE A O 1
ATOM 783 N N . ARG A 1 100 ? 17.095 -4.798 -17.187 1.00 94.12 100 ARG A N 1
ATOM 784 C CA . ARG A 1 100 ? 15.775 -5.419 -17.045 1.00 94.12 100 ARG A CA 1
ATOM 785 C C . ARG A 1 100 ? 15.198 -5.085 -15.674 1.00 94.12 100 ARG A C 1
ATOM 787 O O . ARG A 1 100 ? 15.805 -5.400 -14.652 1.00 94.12 100 ARG A O 1
ATOM 794 N N . VAL A 1 101 ? 14.017 -4.479 -15.652 1.00 93.62 101 VAL A N 1
ATOM 795 C CA . VAL A 1 101 ? 13.307 -4.172 -14.409 1.00 93.62 101 VAL A CA 1
ATOM 796 C C . VAL A 1 101 ? 12.506 -5.399 -13.975 1.00 93.62 101 VAL A C 1
ATOM 798 O O . VAL A 1 101 ? 11.683 -5.902 -14.735 1.00 93.62 101 VAL A O 1
ATOM 801 N N . ILE A 1 102 ? 12.774 -5.896 -12.765 1.00 91.88 102 ILE A N 1
ATOM 802 C CA . ILE A 1 102 ? 12.126 -7.098 -12.207 1.00 91.88 102 ILE A CA 1
ATOM 803 C C . ILE A 1 102 ? 10.947 -6.725 -11.303 1.00 91.88 102 ILE A C 1
ATOM 805 O O . ILE A 1 102 ? 9.842 -7.246 -11.451 1.00 91.88 102 ILE A O 1
ATOM 809 N N . LYS A 1 103 ? 11.179 -5.792 -10.373 1.00 93.06 103 LYS A N 1
ATOM 810 C CA . LYS A 1 103 ? 10.172 -5.319 -9.418 1.00 93.06 103 LYS A CA 1
ATOM 811 C C . LYS A 1 103 ? 9.507 -4.021 -9.879 1.00 93.06 103 LYS A C 1
ATOM 813 O O . LYS A 1 103 ? 10.141 -3.239 -10.586 1.00 93.06 103 LYS A O 1
ATOM 818 N N . PRO A 1 104 ? 8.275 -3.742 -9.427 1.00 94.44 104 PRO A N 1
ATOM 819 C CA . PRO A 1 104 ? 7.617 -2.461 -9.653 1.00 94.44 104 PRO A CA 1
ATOM 820 C C . PRO A 1 104 ? 8.472 -1.262 -9.225 1.00 94.44 104 PRO A C 1
ATOM 822 O O . PRO A 1 104 ? 8.979 -1.204 -8.106 1.00 94.44 104 PRO A O 1
ATOM 825 N N . LEU A 1 105 ? 8.600 -0.280 -10.117 1.00 93.81 105 LEU A N 1
ATOM 826 C CA . LEU A 1 105 ? 9.312 0.977 -9.886 1.00 93.81 105 LEU A CA 1
ATOM 827 C C . LEU A 1 105 ? 8.412 2.170 -10.195 1.00 93.81 105 LEU A C 1
ATOM 829 O O . LEU A 1 105 ? 7.423 2.071 -10.920 1.00 93.81 105 LEU A O 1
ATOM 833 N N . TYR A 1 106 ? 8.793 3.331 -9.670 1.00 91.38 106 TYR A N 1
ATOM 834 C CA . TYR A 1 106 ? 8.141 4.593 -10.003 1.00 91.38 106 TYR A CA 1
ATOM 835 C C . TYR A 1 106 ? 8.187 4.843 -11.511 1.00 91.38 106 TYR A C 1
ATOM 837 O O . TYR A 1 106 ? 9.205 4.604 -12.157 1.00 91.38 106 TYR A O 1
ATOM 845 N N . GLY A 1 107 ? 7.075 5.333 -12.055 1.00 91.25 107 GLY A N 1
ATOM 846 C CA . GLY A 1 107 ? 6.919 5.611 -13.482 1.00 91.25 107 GLY A CA 1
ATOM 847 C C . GLY A 1 107 ? 6.489 4.409 -14.327 1.00 91.25 107 GLY A C 1
ATOM 848 O O . GLY A 1 107 ? 6.074 4.614 -15.463 1.00 91.25 107 GLY A O 1
ATOM 849 N N . ILE A 1 108 ? 6.499 3.186 -13.781 1.00 92.75 108 ILE A N 1
ATOM 850 C CA . ILE A 1 108 ? 5.859 2.023 -14.412 1.00 92.75 108 ILE A CA 1
ATOM 851 C C . ILE A 1 108 ? 4.352 2.083 -14.159 1.00 92.75 108 ILE A C 1
ATOM 853 O O . ILE A 1 108 ? 3.910 2.312 -13.033 1.00 92.75 108 ILE A O 1
ATOM 857 N N . ALA A 1 109 ? 3.565 1.874 -15.212 1.00 91.38 109 ALA A N 1
ATOM 858 C CA . ALA A 1 109 ? 2.129 2.123 -15.197 1.00 91.38 109 ALA A CA 1
ATOM 859 C C . ALA A 1 109 ? 1.359 1.165 -14.267 1.00 91.38 109 ALA A C 1
ATOM 861 O O . ALA A 1 109 ? 0.440 1.583 -13.569 1.00 91.38 109 ALA A O 1
ATOM 862 N N . GLU A 1 110 ? 1.764 -0.102 -14.205 1.00 92.06 110 GLU A N 1
ATOM 863 C CA . GLU A 1 110 ? 1.160 -1.129 -13.351 1.00 92.06 110 GLU A CA 1
ATOM 864 C C . GLU A 1 110 ? 1.685 -1.131 -11.900 1.00 92.06 110 GLU A C 1
ATOM 866 O O . GLU A 1 110 ? 1.181 -1.879 -11.059 1.00 92.06 110 GLU A O 1
ATOM 871 N N . ALA A 1 111 ? 2.680 -0.299 -11.561 1.00 93.38 111 ALA A N 1
ATOM 872 C CA . ALA A 1 111 ? 3.357 -0.378 -10.264 1.00 93.38 111 ALA A CA 1
ATOM 873 C C . ALA A 1 111 ? 2.430 -0.134 -9.066 1.00 93.38 111 ALA A C 1
ATOM 875 O O . ALA A 1 111 ? 2.563 -0.800 -8.038 1.00 93.38 111 ALA A O 1
ATOM 876 N N . GLY A 1 112 ? 1.461 0.775 -9.215 1.00 93.88 112 GLY A N 1
ATOM 877 C CA . GLY A 1 112 ? 0.477 1.055 -8.172 1.00 93.88 112 GLY A CA 1
ATOM 878 C C . GLY A 1 112 ? -0.376 -0.168 -7.830 1.00 93.88 112 GLY A C 1
ATOM 879 O O . GLY A 1 112 ? -0.585 -0.455 -6.658 1.00 93.88 112 GLY A O 1
ATOM 880 N N . VAL A 1 113 ? -0.796 -0.946 -8.834 1.00 93.25 113 VAL A N 1
ATOM 881 C CA . VAL A 1 113 ? -1.634 -2.142 -8.634 1.00 93.25 113 VAL A CA 1
ATOM 882 C C . VAL A 1 113 ? -0.869 -3.232 -7.880 1.00 93.25 113 VAL A C 1
ATOM 884 O O . VAL A 1 113 ? -1.408 -3.856 -6.963 1.00 93.25 113 VAL A O 1
ATOM 887 N N . HIS A 1 114 ? 0.404 -3.436 -8.226 1.00 94.75 114 HIS A N 1
ATOM 888 C CA . HIS A 1 114 ? 1.279 -4.369 -7.514 1.00 94.75 114 HIS A CA 1
ATOM 889 C C . HIS A 1 114 ? 1.470 -3.971 -6.044 1.00 94.75 114 HIS A C 1
ATOM 891 O O . HIS A 1 114 ? 1.409 -4.824 -5.147 1.00 94.75 114 HIS A O 1
ATOM 897 N N . TRP A 1 115 ? 1.651 -2.674 -5.795 1.00 95.50 115 TRP A N 1
ATOM 898 C CA . TRP A 1 115 ? 1.778 -2.152 -4.443 1.00 95.50 115 TRP A CA 1
ATOM 899 C C . TRP A 1 115 ? 0.480 -2.283 -3.650 1.00 95.50 115 TRP A C 1
ATOM 901 O O . TRP A 1 115 ? 0.502 -2.843 -2.556 1.00 95.50 115 TRP A O 1
ATOM 911 N N . TYR A 1 116 ? -0.655 -1.872 -4.221 1.00 95.50 116 TYR A N 1
ATOM 912 C CA . TYR A 1 116 ? -1.969 -2.015 -3.597 1.00 95.50 116 TYR A CA 1
ATOM 913 C C . TYR A 1 116 ? -2.227 -3.458 -3.165 1.00 95.50 116 TYR A C 1
ATOM 915 O O . TYR A 1 116 ? -2.561 -3.697 -2.007 1.00 95.50 116 TYR A O 1
ATOM 923 N N . ARG A 1 117 ? -1.986 -4.435 -4.051 1.00 94.31 117 ARG A N 1
ATOM 924 C CA . ARG A 1 117 ? -2.146 -5.855 -3.716 1.00 94.31 117 ARG A CA 1
ATOM 925 C C . ARG A 1 117 ? -1.236 -6.274 -2.566 1.00 94.31 117 ARG A C 1
ATOM 927 O O . ARG A 1 117 ? -1.694 -6.963 -1.661 1.00 94.31 117 ARG A O 1
ATOM 934 N N . THR A 1 118 ? 0.037 -5.884 -2.601 1.00 95.00 118 THR A N 1
ATOM 935 C CA . THR A 1 118 ? 1.005 -6.225 -1.546 1.00 95.00 118 THR A CA 1
ATOM 936 C C . THR A 1 118 ? 0.561 -5.654 -0.203 1.00 95.00 118 THR A C 1
ATOM 938 O O . THR A 1 118 ? 0.480 -6.375 0.791 1.00 95.00 118 THR A O 1
ATOM 941 N N . TYR A 1 119 ? 0.225 -4.368 -0.185 1.00 95.19 119 TYR A N 1
ATOM 942 C CA . TYR A 1 119 ? -0.059 -3.657 1.047 1.00 95.19 119 TYR A CA 1
ATOM 943 C C . TYR A 1 119 ? -1.440 -3.995 1.615 1.00 95.19 119 TYR A C 1
ATOM 945 O O . TYR A 1 119 ? -1.593 -4.144 2.824 1.00 95.19 119 TYR A O 1
ATOM 953 N N . GLN A 1 120 ? -2.434 -4.243 0.762 1.00 95.62 120 GLN A N 1
ATOM 954 C CA . GLN A 1 120 ? -3.727 -4.757 1.203 1.00 95.62 120 GLN A CA 1
ATOM 955 C C . GLN A 1 120 ? -3.567 -6.157 1.807 1.00 95.62 120 GLN A C 1
ATOM 957 O O . GLN A 1 120 ? -4.076 -6.419 2.890 1.00 95.62 120 GLN A O 1
ATOM 962 N N . GLN A 1 121 ? -2.820 -7.055 1.153 1.00 95.06 121 GLN A N 1
ATOM 963 C CA . GLN A 1 121 ? -2.592 -8.408 1.671 1.00 95.06 121 GLN A CA 1
ATOM 964 C C . GLN A 1 121 ? -1.864 -8.406 3.015 1.00 95.06 121 GLN A C 1
ATOM 966 O O . GLN A 1 121 ? -2.183 -9.242 3.856 1.00 95.06 121 GLN A O 1
ATOM 971 N N . HIS A 1 122 ? -0.945 -7.462 3.232 1.00 94.19 122 HIS A N 1
ATOM 972 C CA . HIS A 1 122 ? -0.321 -7.256 4.536 1.00 94.19 122 HIS A CA 1
ATOM 973 C C . HIS A 1 122 ? -1.373 -6.994 5.626 1.00 94.19 122 HIS A C 1
ATOM 975 O O . HIS A 1 122 ? -1.405 -7.712 6.621 1.00 94.19 122 HIS A O 1
ATOM 981 N N . HIS A 1 123 ? -2.295 -6.051 5.414 1.00 95.06 123 HIS A N 1
ATOM 982 C CA . HIS A 1 123 ? -3.359 -5.775 6.386 1.00 95.06 123 HIS A CA 1
ATOM 983 C C . HIS A 1 123 ? -4.312 -6.960 6.568 1.00 95.06 123 HIS A C 1
ATOM 985 O O . HIS A 1 123 ? -4.637 -7.327 7.693 1.00 95.06 123 HIS A O 1
ATOM 991 N N . LEU A 1 124 ? -4.735 -7.596 5.474 1.00 95.12 124 LEU A N 1
ATOM 992 C CA . LEU A 1 124 ? -5.682 -8.710 5.543 1.00 95.12 124 LEU A CA 1
ATOM 993 C C . LEU A 1 124 ? -5.096 -9.912 6.296 1.00 95.12 124 LEU A C 1
ATOM 995 O O . LEU A 1 124 ? -5.764 -10.491 7.145 1.00 95.12 124 LEU A O 1
ATOM 999 N N . LYS A 1 125 ? -3.848 -10.293 6.000 1.00 93.38 125 LYS A N 1
ATOM 1000 C CA . LYS A 1 125 ? -3.243 -11.520 6.540 1.00 93.38 125 LYS A CA 1
ATOM 1001 C C . LYS A 1 125 ? -2.518 -11.305 7.859 1.00 93.38 125 LYS A C 1
ATOM 1003 O O . LYS A 1 125 ? -2.641 -12.133 8.754 1.00 93.38 125 LYS A O 1
ATOM 1008 N N . ASN A 1 126 ? -1.751 -10.226 7.982 1.00 91.88 126 ASN A N 1
ATOM 1009 C CA . ASN A 1 126 ? -0.881 -10.025 9.140 1.00 91.88 126 ASN A CA 1
ATOM 1010 C C . ASN A 1 126 ? -1.628 -9.315 10.278 1.00 91.88 126 ASN A C 1
ATOM 1012 O O . ASN A 1 126 ? -1.374 -9.596 11.453 1.00 91.88 126 ASN A O 1
ATOM 1016 N N . LEU A 1 127 ? -2.582 -8.441 9.938 1.00 92.88 127 LEU A N 1
ATOM 1017 C CA . LEU A 1 127 ? -3.365 -7.665 10.907 1.00 92.88 127 LEU A CA 1
ATOM 1018 C C . LEU A 1 127 ? -4.792 -8.183 11.105 1.00 92.88 127 LEU A C 1
ATOM 1020 O O . LEU A 1 127 ? -5.515 -7.621 11.919 1.00 92.88 127 LEU A O 1
ATOM 1024 N N . ASP A 1 128 ? -5.165 -9.271 10.425 1.00 94.69 128 ASP A N 1
ATOM 1025 C CA . ASP A 1 128 ? -6.495 -9.887 10.506 1.00 94.69 128 ASP A CA 1
ATOM 1026 C C . ASP A 1 128 ? -7.624 -8.865 10.300 1.00 94.69 128 ASP A C 1
ATOM 1028 O O . ASP A 1 128 ? -8.467 -8.595 11.162 1.00 94.69 128 ASP A O 1
ATOM 1032 N N . MET A 1 129 ? -7.581 -8.234 9.131 1.00 96.88 129 MET A N 1
ATOM 1033 C CA . MET A 1 129 ? -8.555 -7.237 8.713 1.00 96.88 129 MET A CA 1
ATOM 1034 C C . MET A 1 129 ? -9.409 -7.758 7.563 1.00 96.88 129 MET A C 1
ATOM 1036 O O . MET A 1 129 ? -9.009 -8.649 6.815 1.00 96.88 129 MET A O 1
ATOM 1040 N N . SER A 1 130 ? -10.570 -7.139 7.385 1.00 97.19 130 SER A N 1
ATOM 1041 C CA . SER A 1 130 ? -11.418 -7.298 6.209 1.00 97.19 130 SER A CA 1
ATOM 1042 C C . SER A 1 130 ? -11.590 -5.968 5.495 1.00 97.19 130 SER A C 1
ATOM 1044 O O . SER A 1 130 ? -11.607 -4.900 6.106 1.00 97.19 130 SER A O 1
ATOM 1046 N N . THR A 1 131 ? -11.725 -6.033 4.176 1.00 97.38 131 THR A N 1
ATOM 1047 C CA . THR A 1 131 ? -12.054 -4.869 3.353 1.00 97.38 131 THR A CA 1
ATOM 1048 C C . THR A 1 131 ? -13.552 -4.582 3.419 1.00 97.38 131 THR A C 1
ATOM 1050 O O . THR A 1 131 ? -14.371 -5.498 3.380 1.00 97.38 131 THR A O 1
ATOM 1053 N N . SER A 1 132 ? -13.910 -3.303 3.501 1.00 96.44 132 SER A N 1
ATOM 1054 C CA . SER A 1 132 ? -15.292 -2.846 3.414 1.00 96.44 132 SER A CA 1
ATOM 1055 C C . SER A 1 132 ? -15.907 -3.222 2.066 1.00 96.44 132 SER A C 1
ATOM 1057 O O . SER A 1 132 ? -15.270 -3.107 1.020 1.00 96.44 132 SER A O 1
ATOM 1059 N N . THR A 1 133 ? -17.184 -3.606 2.065 1.00 94.50 133 THR A N 1
ATOM 1060 C CA . THR A 1 133 ? -17.942 -3.831 0.822 1.00 94.50 133 THR A CA 1
ATOM 1061 C C . THR A 1 133 ? -18.206 -2.537 0.050 1.00 94.50 133 THR A C 1
ATOM 1063 O O . THR A 1 133 ? -18.553 -2.589 -1.126 1.00 94.50 133 THR A O 1
ATOM 1066 N N . TYR A 1 134 ? -18.043 -1.380 0.700 1.00 94.94 134 TYR A N 1
ATOM 1067 C CA . TYR A 1 134 ? -18.258 -0.066 0.103 1.00 94.94 134 TYR A CA 1
ATOM 1068 C C . TYR A 1 134 ? -17.002 0.488 -0.587 1.00 94.94 134 TYR A C 1
ATOM 1070 O O . TYR A 1 134 ? -17.092 1.085 -1.658 1.00 94.94 134 TYR A O 1
ATOM 1078 N N . ASP A 1 135 ? -15.829 0.294 0.021 1.00 96.56 135 ASP A N 1
ATOM 1079 C CA . ASP A 1 135 ? -14.563 0.864 -0.442 1.00 96.56 135 ASP A CA 1
ATOM 1080 C C . ASP A 1 135 ? -13.419 -0.136 -0.255 1.00 96.56 135 ASP A C 1
ATOM 1082 O O . ASP A 1 135 ? -13.098 -0.542 0.863 1.00 96.56 135 ASP A O 1
ATOM 1086 N N . SER A 1 136 ? -12.771 -0.493 -1.365 1.00 95.06 136 SER A N 1
ATOM 1087 C CA . SER A 1 136 ? -11.695 -1.484 -1.414 1.00 95.06 136 SER A CA 1
ATOM 1088 C C . SER A 1 136 ? -10.420 -1.073 -0.663 1.00 95.06 136 SER A C 1
ATOM 1090 O O . SER A 1 136 ? -9.518 -1.889 -0.470 1.00 95.06 136 SER A O 1
ATOM 1092 N N . CYS A 1 137 ? -10.314 0.199 -0.289 1.00 97.31 137 CYS A N 1
ATOM 1093 C CA . CYS A 1 137 ? -9.200 0.783 0.448 1.00 97.31 137 CYS A CA 1
ATOM 1094 C C . CYS A 1 137 ? -9.575 1.151 1.891 1.00 97.31 137 CYS A C 1
ATOM 1096 O O . CYS A 1 137 ? -8.751 1.745 2.584 1.00 97.31 137 CYS A O 1
ATOM 1098 N N . LEU A 1 138 ? -10.788 0.816 2.341 1.00 98.00 138 LEU A N 1
ATOM 1099 C CA . LEU A 1 138 ? -11.213 0.940 3.732 1.00 98.00 138 LEU A CA 1
ATOM 1100 C C . LEU A 1 138 ? -11.221 -0.449 4.377 1.00 98.00 138 LEU A C 1
ATOM 1102 O O . LEU A 1 138 ? -11.940 -1.340 3.926 1.00 98.00 138 LEU A O 1
ATOM 1106 N N . LEU A 1 139 ? -10.433 -0.638 5.429 1.00 97.69 139 LEU A N 1
ATOM 1107 C CA . LEU A 1 139 ? -10.276 -1.911 6.122 1.00 97.69 139 LEU A CA 1
ATOM 1108 C C . LEU A 1 139 ? -10.644 -1.777 7.593 1.00 97.69 139 LEU A C 1
ATOM 1110 O O . LEU A 1 139 ? -10.419 -0.732 8.201 1.00 97.69 139 LEU A O 1
ATOM 1114 N N . ILE A 1 140 ? -11.193 -2.848 8.156 1.00 96.38 140 ILE A N 1
ATOM 1115 C CA . ILE A 1 140 ? -11.606 -2.924 9.559 1.00 96.38 140 ILE A CA 1
ATOM 1116 C C . ILE A 1 140 ? -11.133 -4.263 10.130 1.00 96.38 140 ILE A C 1
ATOM 1118 O O . ILE A 1 140 ? -11.180 -5.283 9.443 1.00 96.38 140 ILE A O 1
ATOM 1122 N N . THR 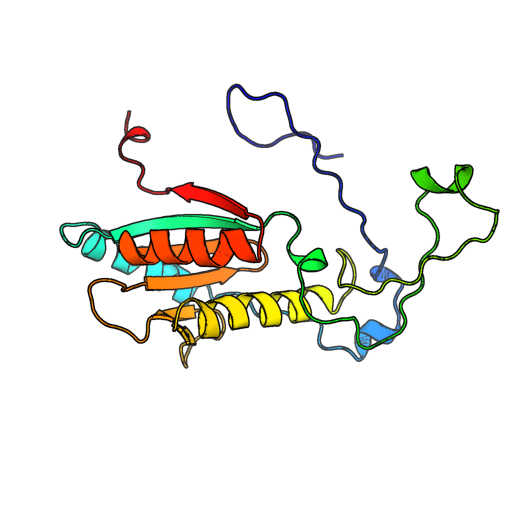A 1 141 ? -10.640 -4.263 11.364 1.00 96.06 141 THR A N 1
ATOM 1123 C CA . THR A 1 141 ? -10.218 -5.477 12.080 1.00 96.06 141 THR A CA 1
ATOM 1124 C C . THR A 1 141 ? -11.371 -6.457 12.283 1.00 96.06 141 THR A C 1
ATOM 1126 O O . THR A 1 141 ? -12.480 -6.048 12.628 1.00 96.06 141 THR A O 1
ATOM 1129 N N . ASN A 1 142 ? -11.095 -7.754 12.133 1.00 93.12 142 ASN A N 1
ATOM 1130 C CA . ASN A 1 142 ? -12.078 -8.817 12.367 1.00 93.12 142 ASN A CA 1
ATOM 1131 C C . ASN A 1 142 ? -12.242 -9.160 13.855 1.00 93.12 142 ASN A C 1
ATOM 1133 O O . ASN A 1 142 ? -13.280 -9.678 14.267 1.00 93.12 142 ASN A O 1
ATOM 1137 N N . THR A 1 143 ? -11.205 -8.912 14.657 1.00 81.25 143 THR A N 1
ATOM 1138 C CA . THR A 1 143 ? -11.126 -9.338 16.056 1.00 81.25 143 THR A CA 1
ATOM 1139 C C . THR A 1 143 ? -11.479 -8.229 17.043 1.00 81.25 143 THR A C 1
ATOM 1141 O O . THR A 1 143 ? -11.552 -7.053 16.696 1.00 81.25 143 THR A O 1
ATOM 1144 N N . GLY A 1 144 ? -11.757 -8.659 18.280 1.00 76.31 144 GLY A N 1
ATOM 1145 C CA . GLY A 1 144 ? -12.475 -7.930 19.326 1.00 76.31 144 GLY A CA 1
ATOM 1146 C C . GLY A 1 144 ? -11.942 -6.550 19.744 1.00 76.31 144 GLY A C 1
ATOM 1147 O O . GLY A 1 144 ? -10.900 -6.085 19.285 1.00 76.31 144 GLY A O 1
ATOM 1148 N N . PRO A 1 145 ? -12.657 -5.892 20.677 1.00 78.50 145 PRO A N 1
ATOM 1149 C CA . PRO A 1 145 ? -12.554 -4.451 20.923 1.00 78.50 145 PRO A CA 1
ATOM 1150 C C . PRO A 1 145 ? -11.154 -3.984 21.330 1.00 78.50 145 PRO A C 1
ATOM 1152 O O . PRO A 1 145 ? -10.785 -2.852 21.041 1.00 78.50 145 PRO A O 1
ATOM 1155 N N . ASN A 1 146 ? -10.356 -4.855 21.951 1.00 84.19 146 ASN A N 1
ATOM 1156 C CA . ASN A 1 146 ? -9.027 -4.501 22.440 1.00 84.19 146 ASN A CA 1
ATOM 1157 C C . ASN A 1 146 ? -8.015 -4.251 21.321 1.00 84.19 146 ASN A C 1
ATOM 1159 O O . ASN A 1 146 ? -7.096 -3.477 21.554 1.00 84.19 146 ASN A O 1
ATOM 1163 N N . THR A 1 147 ? -8.173 -4.890 20.155 1.00 89.38 147 THR A N 1
ATOM 1164 C CA . THR A 1 147 ? -7.291 -4.767 18.976 1.00 89.38 147 THR A CA 1
ATOM 1165 C C . THR A 1 147 ? -8.015 -4.109 17.806 1.00 89.38 147 THR A C 1
ATOM 1167 O O . THR A 1 147 ? -7.709 -4.398 16.653 1.00 89.38 147 THR A O 1
ATOM 1170 N N . PHE A 1 148 ? -9.015 -3.272 18.086 1.00 93.31 148 PHE A N 1
ATOM 1171 C CA . PHE A 1 148 ? -9.828 -2.655 17.047 1.00 93.31 148 PHE A CA 1
ATOM 1172 C C . PHE A 1 148 ? -9.026 -1.629 16.235 1.00 93.31 148 PHE A C 1
ATOM 1174 O O . PHE A 1 148 ? -8.268 -0.837 16.806 1.00 93.31 148 PHE A O 1
ATOM 1181 N N . GLY A 1 149 ? -9.225 -1.626 14.915 1.00 94.94 149 GLY A N 1
ATOM 1182 C CA . GLY A 1 149 ? -8.583 -0.704 13.983 1.00 94.94 149 GLY A CA 1
ATOM 1183 C C . GLY A 1 149 ? -9.385 -0.491 12.698 1.00 94.94 149 GLY A C 1
ATOM 1184 O O . GLY A 1 149 ? -9.961 -1.426 12.139 1.00 94.94 149 GLY A O 1
ATOM 1185 N N . ILE A 1 150 ? -9.392 0.752 12.220 1.00 96.06 150 ILE A N 1
ATOM 1186 C CA . ILE A 1 150 ? -9.911 1.182 10.922 1.00 96.06 150 ILE A CA 1
ATOM 1187 C C . ILE A 1 150 ? -8.751 1.782 10.135 1.00 96.06 150 ILE A C 1
ATOM 1189 O O . ILE A 1 150 ? -8.049 2.670 10.620 1.00 96.06 150 ILE A O 1
ATOM 1193 N N . VAL A 1 151 ? -8.565 1.309 8.908 1.00 96.94 151 VAL A N 1
ATOM 1194 C CA . VAL A 1 151 ? -7.454 1.708 8.049 1.00 96.94 151 VAL A CA 1
ATOM 1195 C C . VAL A 1 151 ? -7.975 2.193 6.707 1.00 96.94 151 VAL A C 1
ATOM 1197 O O . VAL A 1 151 ? -8.733 1.501 6.032 1.00 96.94 151 VAL A O 1
ATOM 1200 N N . GLY A 1 152 ? -7.541 3.382 6.309 1.00 97.62 152 GLY A N 1
ATOM 1201 C CA . GLY A 1 152 ? -7.752 3.944 4.990 1.00 97.62 152 GLY A CA 1
ATOM 1202 C C . GLY A 1 152 ? -6.457 4.004 4.193 1.00 97.62 152 GLY A C 1
ATOM 1203 O O . GLY A 1 152 ? -5.561 4.773 4.530 1.00 97.62 152 GLY A O 1
ATOM 1204 N N . MET A 1 153 ? -6.370 3.222 3.119 1.00 96.62 153 MET A N 1
ATOM 1205 C CA . MET A 1 153 ? -5.190 3.144 2.256 1.00 96.62 153 MET A CA 1
ATOM 1206 C C . MET A 1 153 ? -5.246 4.171 1.118 1.00 96.62 153 MET A C 1
ATOM 1208 O O . MET A 1 153 ? -6.179 4.173 0.310 1.00 96.62 153 MET A O 1
ATOM 1212 N N . GLN A 1 154 ? -4.208 4.994 0.985 1.00 94.44 154 GLN A N 1
ATOM 1213 C CA . GLN A 1 154 ? -4.046 5.937 -0.119 1.00 94.44 154 GLN A CA 1
ATOM 1214 C C . GLN A 1 154 ? -2.632 5.835 -0.696 1.00 94.44 154 GLN A C 1
ATOM 1216 O O . GLN A 1 154 ? -1.731 6.506 -0.225 1.00 94.44 154 GLN A O 1
ATOM 1221 N N . THR A 1 155 ? -2.440 5.038 -1.750 1.00 90.31 155 THR A N 1
ATOM 1222 C CA . THR A 1 155 ? -1.116 4.833 -2.374 1.00 90.31 155 THR A CA 1
ATOM 1223 C C . THR A 1 155 ? -0.035 4.426 -1.359 1.00 90.31 155 THR A C 1
ATOM 1225 O O . THR A 1 155 ? -0.070 3.302 -0.859 1.00 90.31 155 THR A O 1
ATOM 1228 N N . ASP A 1 156 ? 0.941 5.295 -1.108 1.00 89.94 156 ASP A N 1
ATOM 1229 C CA . ASP A 1 156 ? 2.018 5.194 -0.126 1.00 89.94 156 ASP A CA 1
ATOM 1230 C C . ASP A 1 156 ? 1.659 5.805 1.239 1.00 89.94 156 ASP A C 1
ATOM 1232 O O . ASP A 1 156 ? 2.390 5.582 2.196 1.00 89.94 156 ASP A O 1
ATOM 1236 N N . ASP A 1 157 ? 0.525 6.492 1.365 1.00 92.44 157 ASP A N 1
ATOM 1237 C CA . ASP A 1 157 ? -0.003 7.011 2.624 1.00 92.44 157 ASP A CA 1
ATOM 1238 C C . ASP A 1 157 ? -1.079 6.091 3.224 1.00 92.44 157 ASP A C 1
ATOM 1240 O O . ASP A 1 157 ? -1.850 5.424 2.525 1.00 92.44 157 ASP A O 1
ATOM 1244 N N . THR A 1 158 ? -1.185 6.094 4.552 1.00 94.19 158 THR A N 1
ATOM 1245 C CA . THR A 1 158 ? -2.253 5.391 5.279 1.00 94.19 158 THR A CA 1
ATOM 1246 C C . THR A 1 158 ? -2.791 6.238 6.412 1.00 94.19 158 THR A C 1
ATOM 1248 O O . THR A 1 158 ? -2.020 6.760 7.212 1.00 94.19 158 THR A O 1
ATOM 1251 N N . LEU A 1 159 ? -4.117 6.346 6.496 1.00 96.19 159 LEU A N 1
ATOM 1252 C CA . LEU A 1 159 ? -4.830 6.935 7.624 1.00 96.19 159 LEU A CA 1
ATOM 1253 C C . LEU A 1 159 ? -5.341 5.815 8.525 1.00 96.19 159 LEU A C 1
ATOM 1255 O O . LEU A 1 159 ? -6.117 4.975 8.076 1.00 96.19 159 LEU A O 1
ATOM 1259 N N . MET A 1 160 ? -4.930 5.806 9.786 1.00 94.94 160 MET A N 1
ATOM 1260 C CA . MET A 1 160 ? -5.266 4.748 10.733 1.00 94.94 160 MET A CA 1
ATOM 1261 C C . MET A 1 160 ? -5.941 5.334 11.964 1.00 94.94 160 MET A C 1
ATOM 1263 O O . MET A 1 160 ? -5.426 6.273 12.563 1.00 94.94 160 MET A O 1
ATOM 1267 N N . LEU A 1 161 ? -7.064 4.746 12.359 1.00 95.31 161 LEU A N 1
ATOM 1268 C CA . LEU A 1 161 ? -7.717 4.982 13.641 1.00 95.31 161 LEU A CA 1
ATOM 1269 C C . LEU A 1 161 ? -7.803 3.645 14.368 1.00 95.31 161 LEU A C 1
ATOM 1271 O O . LEU A 1 161 ? -8.507 2.749 13.909 1.00 95.31 161 LEU A O 1
ATOM 1275 N N . GLY A 1 162 ? -7.103 3.487 15.483 1.00 94.25 162 GLY A N 1
ATOM 1276 C CA . GLY A 1 162 ? -7.024 2.190 16.147 1.00 94.25 162 GLY A CA 1
ATOM 1277 C C . GLY A 1 162 ? -6.687 2.289 17.620 1.00 94.25 162 GLY A C 1
ATOM 1278 O O . GLY A 1 162 ? -6.263 3.330 18.104 1.00 94.25 162 GLY A O 1
ATOM 1279 N N . THR A 1 163 ? -6.908 1.191 18.326 1.00 93.19 163 THR A N 1
ATOM 1280 C CA . THR A 1 163 ? -6.432 0.999 19.701 1.00 93.19 163 THR A CA 1
ATOM 1281 C C . THR A 1 163 ? -4.907 0.955 19.749 1.00 93.19 163 THR A C 1
ATOM 1283 O O . THR A 1 163 ? -4.260 0.561 18.776 1.00 93.19 163 THR A O 1
ATOM 1286 N N . ASP A 1 164 ? -4.318 1.273 20.900 1.00 90.56 164 ASP A N 1
ATOM 1287 C CA . ASP A 1 164 ? -2.860 1.194 21.075 1.00 90.56 164 ASP A CA 1
ATOM 1288 C C . ASP A 1 164 ? -2.306 -0.208 20.780 1.00 90.56 164 ASP A C 1
ATOM 1290 O O . ASP A 1 164 ? -1.227 -0.352 20.204 1.00 90.56 164 ASP A O 1
ATOM 1294 N N . SER A 1 165 ? -3.065 -1.259 21.108 1.00 91.38 165 SER A N 1
ATOM 1295 C CA . SER A 1 165 ? -2.652 -2.635 20.823 1.00 91.38 165 SER A CA 1
ATOM 1296 C C . SER A 1 165 ? -2.673 -2.957 19.321 1.00 91.38 165 SER A C 1
ATOM 1298 O O . SER A 1 165 ? -1.793 -3.669 18.835 1.00 91.38 165 SER A O 1
ATOM 1300 N N . PHE A 1 166 ? -3.628 -2.395 18.567 1.00 93.06 166 PHE A N 1
ATOM 1301 C CA . PHE A 1 166 ? -3.645 -2.492 17.110 1.00 93.06 166 PHE A CA 1
ATOM 1302 C C . PHE A 1 166 ? -2.440 -1.770 16.506 1.00 93.06 166 PHE A C 1
ATOM 1304 O O . PHE A 1 166 ? -1.736 -2.351 15.683 1.00 93.06 166 PHE A O 1
ATOM 1311 N N . SER A 1 167 ? -2.162 -0.545 16.958 1.00 91.25 167 SER A N 1
ATOM 1312 C CA . SER A 1 167 ? -1.005 0.235 16.508 1.00 91.25 167 SER A CA 1
ATOM 1313 C C . SER A 1 167 ? 0.320 -0.484 16.790 1.00 91.25 167 SER A C 1
ATOM 1315 O O . SER A 1 167 ? 1.186 -0.528 15.920 1.00 91.25 167 SER A O 1
ATOM 1317 N N . ALA A 1 168 ? 0.467 -1.114 17.961 1.00 90.81 168 ALA A N 1
ATOM 1318 C CA . ALA A 1 168 ? 1.647 -1.912 18.296 1.00 90.81 168 ALA A CA 1
ATOM 1319 C C . ALA A 1 168 ? 1.797 -3.149 17.392 1.00 90.81 168 ALA A C 1
ATOM 1321 O O . ALA A 1 168 ? 2.892 -3.435 16.909 1.00 90.81 168 ALA A O 1
ATOM 1322 N N . ARG A 1 169 ? 0.694 -3.859 17.120 1.00 90.81 169 ARG A N 1
ATOM 1323 C CA . ARG A 1 169 ? 0.689 -5.015 16.212 1.00 90.81 169 ARG A CA 1
ATOM 1324 C C . ARG A 1 169 ? 1.012 -4.612 14.773 1.00 90.81 169 ARG A C 1
ATOM 1326 O O . ARG A 1 169 ? 1.696 -5.361 14.079 1.00 90.81 169 ARG A O 1
ATOM 1333 N N . GLU A 1 170 ? 0.525 -3.457 14.321 1.00 91.69 170 GLU A N 1
ATOM 1334 C CA . GLU A 1 170 ? 0.874 -2.911 13.007 1.00 91.69 170 GLU A CA 1
ATOM 1335 C C . GLU A 1 170 ? 2.368 -2.625 12.910 1.00 91.69 170 GLU A C 1
ATOM 1337 O O . GLU A 1 170 ? 3.015 -3.119 11.990 1.00 91.69 170 GLU A O 1
ATOM 1342 N N . GLU A 1 171 ? 2.935 -1.933 13.898 1.00 89.25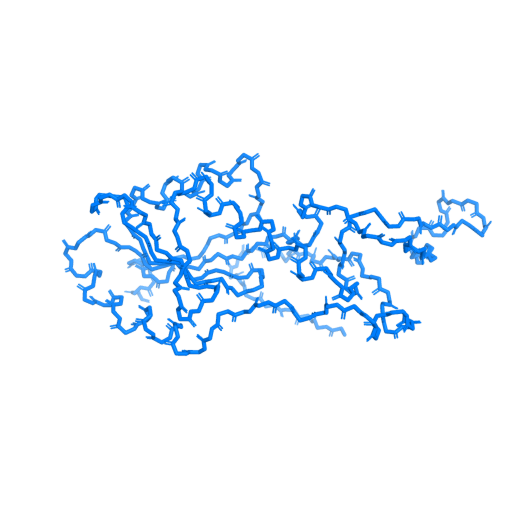 171 GLU A N 1
ATOM 1343 C CA . GLU A 1 171 ? 4.364 -1.620 13.955 1.00 89.25 171 GLU A CA 1
ATOM 1344 C C . GLU A 1 171 ? 5.234 -2.895 13.929 1.00 89.25 171 GLU A C 1
ATOM 1346 O O . GLU A 1 171 ? 6.204 -2.973 13.170 1.00 89.25 171 GLU A O 1
ATOM 1351 N N . GLU A 1 172 ? 4.857 -3.929 14.691 1.00 88.62 172 GLU A N 1
ATOM 1352 C CA . GLU A 1 172 ? 5.547 -5.227 14.726 1.00 88.62 172 GLU A CA 1
ATOM 1353 C C . GLU A 1 172 ? 5.448 -5.974 13.387 1.00 88.62 172 GLU A C 1
ATOM 1355 O O . GLU A 1 172 ? 6.462 -6.370 12.800 1.00 88.62 172 GLU A O 1
ATOM 1360 N N . ALA A 1 173 ? 4.228 -6.141 12.864 1.00 85.12 173 ALA A N 1
ATOM 1361 C CA . ALA A 1 173 ? 3.999 -6.822 11.595 1.00 85.12 173 ALA A CA 1
ATOM 1362 C C . ALA A 1 173 ? 4.741 -6.118 10.455 1.00 85.12 173 ALA A C 1
ATOM 1364 O O . ALA A 1 173 ? 5.272 -6.771 9.550 1.00 85.12 173 ALA A O 1
ATOM 1365 N N . ARG A 1 174 ? 4.806 -4.789 10.505 1.00 78.62 174 ARG A N 1
ATOM 1366 C CA . ARG A 1 174 ? 5.467 -3.951 9.520 1.00 78.62 174 ARG A CA 1
ATOM 1367 C C . ARG A 1 174 ? 6.987 -4.035 9.620 1.00 78.62 174 ARG A C 1
ATOM 1369 O O . ARG A 1 174 ? 7.624 -4.222 8.586 1.00 78.62 174 ARG A O 1
ATOM 1376 N N . GLY A 1 175 ? 7.571 -3.974 10.819 1.00 70.00 175 GLY A N 1
ATOM 1377 C CA . GLY A 1 175 ? 9.025 -4.058 11.027 1.00 70.00 175 GLY A CA 1
ATOM 1378 C C . GLY A 1 175 ? 9.673 -5.298 10.396 1.00 70.00 175 GLY A C 1
ATOM 1379 O O . GLY A 1 175 ? 10.839 -5.264 10.009 1.00 70.00 175 GLY A O 1
ATOM 1380 N N . SER A 1 176 ? 8.895 -6.367 10.210 1.00 62.59 176 SER A N 1
ATOM 1381 C CA . SER A 1 176 ? 9.334 -7.590 9.532 1.00 62.59 176 SER A CA 1
ATOM 1382 C C . SER A 1 176 ? 9.332 -7.526 7.993 1.00 62.59 176 SER A C 1
ATOM 1384 O O . SER A 1 176 ? 10.007 -8.335 7.360 1.00 62.59 176 SER A O 1
ATOM 1386 N N . THR A 1 177 ? 8.563 -6.616 7.372 1.00 66.75 177 THR A N 1
ATOM 1387 C CA . THR A 1 177 ? 8.203 -6.727 5.942 1.00 66.75 177 THR A CA 1
ATOM 1388 C C . THR A 1 177 ? 8.167 -5.400 5.160 1.00 66.75 177 THR A C 1
ATOM 1390 O O . THR A 1 177 ? 8.397 -5.426 3.951 1.00 66.75 177 THR A O 1
ATOM 1393 N N . ILE A 1 178 ? 7.870 -4.249 5.786 1.00 79.12 178 ILE A N 1
ATOM 1394 C CA . ILE A 1 178 ? 7.637 -2.958 5.105 1.00 79.12 178 ILE A CA 1
ATOM 1395 C C . ILE A 1 178 ? 8.298 -1.787 5.868 1.00 79.12 178 ILE A C 1
ATOM 1397 O O . ILE A 1 178 ? 8.157 -1.634 7.075 1.00 79.12 178 ILE A O 1
ATOM 1401 N N . SER A 1 179 ? 8.999 -0.896 5.170 1.00 76.38 179 SER A N 1
ATOM 1402 C CA . SER A 1 179 ? 9.575 0.332 5.740 1.00 76.38 179 SER A CA 1
ATOM 1403 C C . SER A 1 179 ? 8.598 1.513 5.638 1.00 76.38 179 SER A C 1
ATOM 1405 O O . SER A 1 179 ? 7.979 1.706 4.591 1.00 76.38 179 SER A O 1
ATOM 1407 N N . SER A 1 180 ? 8.461 2.308 6.707 1.00 72.81 180 SER A N 1
ATOM 1408 C CA . SER A 1 180 ? 7.608 3.507 6.749 1.00 72.81 180 SER A CA 1
ATOM 1409 C C . SER A 1 180 ? 8.072 4.537 7.787 1.00 72.81 180 SER A C 1
ATOM 1411 O O . SER A 1 180 ? 8.988 4.280 8.572 1.00 72.81 180 SER A O 1
ATOM 1413 N N . GLN A 1 181 ? 7.430 5.707 7.777 1.00 70.69 181 GLN A N 1
ATOM 1414 C CA . GLN A 1 181 ? 7.514 6.735 8.811 1.00 70.69 181 GLN A CA 1
ATOM 1415 C C . GLN A 1 181 ? 6.128 7.009 9.407 1.00 70.69 181 GLN A C 1
ATOM 1417 O O . GLN A 1 181 ? 5.130 7.063 8.686 1.00 70.69 181 GLN A O 1
ATOM 1422 N N . THR A 1 182 ? 6.091 7.235 10.719 1.00 71.81 182 THR A N 1
ATOM 1423 C CA . THR A 1 182 ? 4.870 7.476 11.499 1.00 71.81 182 THR A CA 1
ATOM 1424 C C 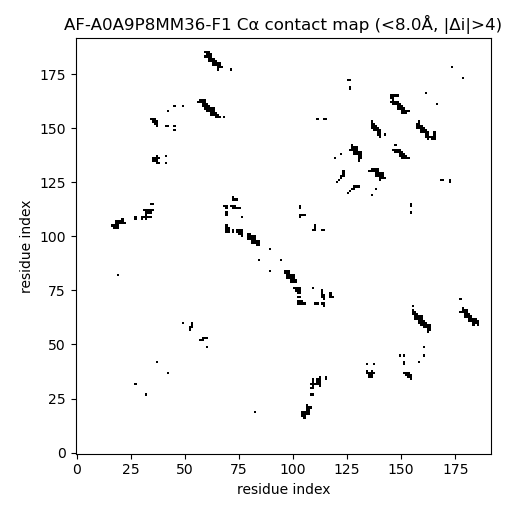. THR A 1 182 ? 4.731 8.951 11.862 1.00 71.81 182 THR A C 1
ATOM 1426 O O . THR A 1 182 ? 5.699 9.586 12.284 1.00 71.81 182 THR A O 1
ATOM 1429 N N . LYS A 1 183 ? 3.518 9.494 11.714 1.00 73.12 183 LYS A N 1
ATOM 1430 C CA . LYS A 1 183 ? 3.120 10.800 12.249 1.00 73.12 183 LYS A CA 1
ATOM 1431 C C . LYS A 1 183 ? 1.802 10.660 12.999 1.00 73.12 183 LYS A C 1
ATOM 1433 O O . LYS A 1 183 ? 0.768 10.398 12.385 1.00 73.12 183 LYS A O 1
ATOM 1438 N N . ASP A 1 184 ? 1.838 10.869 14.305 1.00 71.62 184 ASP A N 1
ATOM 1439 C CA . ASP A 1 184 ? 0.627 10.894 15.122 1.00 71.62 184 ASP A CA 1
ATOM 1440 C C . ASP A 1 184 ? -0.082 12.238 14.934 1.00 71.62 184 ASP A C 1
ATOM 1442 O O . ASP A 1 184 ? 0.548 13.298 14.995 1.00 71.62 184 ASP A O 1
ATOM 1446 N N 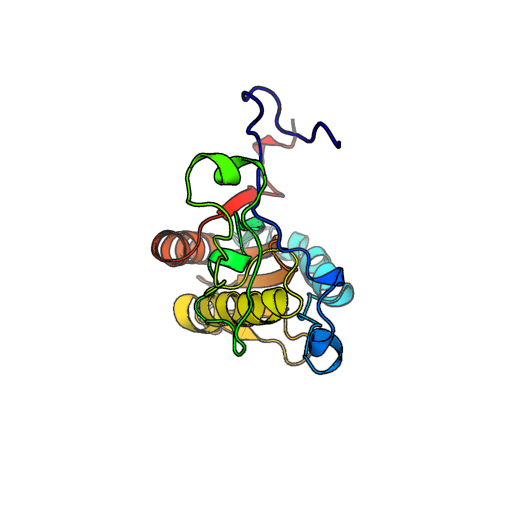. ILE A 1 185 ? -1.382 12.195 14.631 1.00 65.88 185 ILE A N 1
ATOM 1447 C CA . ILE A 1 185 ? -2.163 13.412 14.363 1.00 65.88 185 ILE A CA 1
ATOM 1448 C C . ILE A 1 185 ? -2.620 14.054 15.679 1.00 65.88 185 ILE A C 1
ATOM 1450 O O . ILE A 1 185 ? -2.653 15.278 15.769 1.00 65.88 185 ILE A O 1
ATOM 1454 N N . ASP A 1 186 ? -2.875 13.240 16.705 1.00 59.88 186 ASP A N 1
ATOM 1455 C CA . ASP A 1 186 ? -3.352 13.674 18.024 1.00 59.88 186 ASP A CA 1
ATOM 1456 C C . ASP A 1 186 ? -2.269 13.604 19.112 1.00 59.88 186 ASP A C 1
ATOM 1458 O O . ASP A 1 186 ? -2.560 13.292 20.265 1.00 59.88 186 ASP A O 1
ATOM 1462 N N . ASP A 1 187 ? -1.003 13.880 18.777 1.00 50.06 187 ASP A N 1
ATOM 1463 C CA . ASP A 1 187 ? 0.049 13.954 19.798 1.00 50.06 187 ASP A CA 1
ATOM 1464 C C . ASP A 1 187 ? -0.286 15.074 20.809 1.00 50.06 187 ASP A C 1
ATOM 1466 O O . ASP A 1 187 ? -0.297 16.251 20.427 1.00 50.06 187 ASP A O 1
ATOM 1470 N N . PRO A 1 188 ? -0.511 14.768 22.104 1.00 46.84 188 PRO A N 1
ATOM 1471 C CA . PRO A 1 188 ? -0.777 15.789 23.116 1.00 46.84 188 PRO A CA 1
ATOM 1472 C C . PRO A 1 188 ? 0.369 16.807 23.265 1.00 46.84 188 PRO A C 1
ATOM 1474 O O . PRO A 1 188 ? 0.162 17.872 23.842 1.00 46.84 188 PRO A O 1
ATOM 1477 N N . ARG A 1 189 ? 1.561 16.535 22.711 1.00 44.00 189 ARG A N 1
ATOM 1478 C CA . ARG A 1 189 ? 2.707 17.461 22.652 1.00 44.00 189 ARG A CA 1
ATOM 1479 C C . ARG A 1 189 ? 2.621 18.505 21.529 1.00 44.00 189 ARG A C 1
ATOM 1481 O O . ARG A 1 189 ? 3.429 19.427 21.527 1.00 44.00 189 ARG A O 1
ATOM 1488 N N . ASN A 1 190 ? 1.677 18.386 20.592 1.00 40.59 190 ASN A N 1
ATOM 1489 C CA . ASN A 1 190 ? 1.455 19.361 19.511 1.00 40.59 190 ASN A CA 1
ATOM 1490 C C . ASN A 1 190 ? 0.429 20.456 19.863 1.00 40.59 190 ASN A C 1
ATOM 1492 O O . ASN A 1 190 ? 0.225 21.367 19.063 1.00 40.59 190 ASN A O 1
ATOM 1496 N N . ASN A 1 191 ? -0.191 20.395 21.047 1.00 35.78 191 ASN A N 1
ATOM 1497 C CA . ASN A 1 191 ? -1.102 21.421 21.570 1.00 35.78 191 ASN A CA 1
ATOM 1498 C C . ASN A 1 191 ? -0.385 22.362 22.561 1.00 35.78 191 ASN A C 1
ATOM 1500 O O . ASN A 1 191 ? -0.831 22.526 23.698 1.00 35.78 191 ASN A O 1
ATOM 1504 N N . GLY A 1 192 ? 0.741 22.945 22.134 1.00 33.28 192 GLY A N 1
ATOM 1505 C CA . GLY A 1 192 ? 1.518 23.946 22.878 1.00 33.28 192 GLY A CA 1
ATOM 1506 C C . GLY A 1 192 ? 1.675 25.245 22.104 1.00 33.28 192 GLY A C 1
ATOM 1507 O O . GLY A 1 192 ? 1.961 25.164 20.888 1.00 33.28 192 GLY A O 1
#

Radius of gyration: 19.4 Å; Cα contacts (8 Å, |Δi|>4): 289; chains: 1; bounding box: 49×36×52 Å

Sequence (192 aa):
MVREVKGKDTKPYEKSRLVVQGHGDFEKTTLLTQSPTIQRVSQRLILAIAPGLLQGNGMTLSLRDITQAYPQSQTELFRTILTYLPTELQGKYPHGTIIRVIKPLYGIAEAGVHWYRTYQQHHLKNLDMSTSTYDSCLLITNTGPNTFGIVGMQTDDTLMLGTDSFSAREEEARGSTISSQTKDIDDPRNNG